Protein AF-0000000084673269 (afdb_homodimer)

Radius of gyration: 19.22 Å; Cα contacts (8 Å, |Δi|>4): 615; chains: 2; bounding box: 49×54×40 Å

Foldseek 3Di:
DPDPWQWLVQFDDKDKDWDDPVLQDPVQFRDPVVVVVVVVCVVVVLCVPQLVDDPPDDFKDWDWPDKDKDFAATHHPGFIKMKGWAWADDDFFKTKIKIFIGTVPDTTGRMIMIIMIGMAGPPPRHGGGDDPSSSVSRVSRHDD/DPPPFDWLVQFDDKDKDWDDPVLQDPVQFRDPVVVVVVVVCVVVVLCVPQLVDDPPDDFKDWDWPDKDKDFAATHHPGFIKMKGWAWADDDFFKTKIKIFIGTVPDTTGRMIMIIMIGMAGPVPRHGGGDDPSSSVSRVSRHDD

Nearest PDB structures (foldseek):
  2o5u-assembly1_B-2  TM=9.921E-01  e=8.549E-23  Pseudomonas aeruginosa
  5v10-assembly1_B-2  TM=9.204E-01  e=6.488E-10  Pseudomonas aeruginosa PAO1
  5v10-assembly1_A-2  TM=9.288E-01  e=9.065E-10  Pseudomonas aeruginosa PAO1
  4k00-assembly1_A  TM=9.025E-01  e=2.092E-09  Synechocystis sp. PCC 6803 substr. Kazusa
  2nuj-assembly1_A  TM=8.944E-01  e=1.245E-08  Jannaschia

pLDDT: mean 95.44, std 9.03, range [29.12, 98.69]

Solvent-accessible surface area (backbone atoms only — not comparable to full-atom values): 15236 Å² total; per-residue (Å²): 129,80,73,78,82,56,42,56,84,78,37,76,43,74,38,80,46,75,52,46,83,83,41,34,42,98,85,62,29,46,35,76,44,51,54,45,48,53,52,52,50,46,53,50,50,46,37,35,75,66,19,60,54,42,90,84,78,47,59,60,41,74,41,71,44,35,40,37,41,38,51,73,48,90,53,36,63,78,47,50,32,29,38,31,32,27,24,68,42,78,58,63,33,36,3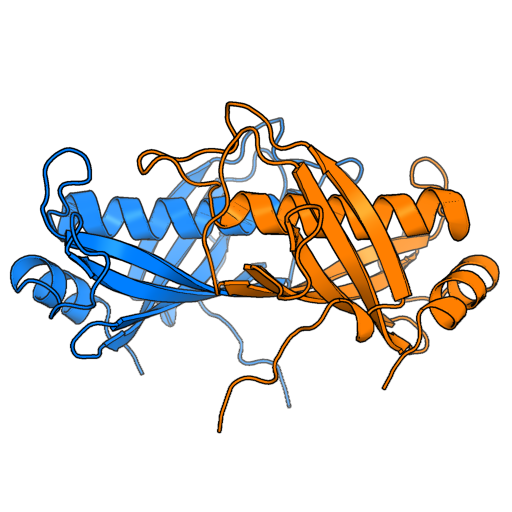7,34,35,39,38,31,35,21,49,69,94,48,52,59,43,27,29,39,33,40,41,28,35,40,26,18,31,59,88,77,66,40,74,34,67,54,52,67,59,39,43,56,46,50,56,74,29,58,48,134,129,78,73,78,82,57,43,56,84,77,36,74,44,74,38,80,46,75,54,46,82,83,42,34,41,97,84,60,29,46,34,77,46,53,54,45,47,52,50,51,50,45,54,51,49,46,36,36,75,68,20,59,53,42,91,85,78,46,58,59,43,74,40,71,43,35,39,37,39,37,51,73,49,89,53,37,62,79,46,48,33,30,37,30,32,27,24,68,43,80,58,63,34,35,39,33,35,39,37,32,36,20,48,68,93,48,53,58,41,27,28,39,34,39,42,27,35,40,28,17,31,59,90,76,65,42,76,34,68,55,53,65,61,40,43,55,46,48,56,74,29,57,46,135

InterPro domains:
  IPR029069 HotDog domain superfamily [SSF54637] (7-142)
  IPR050563 4-hydroxybenzoyl-CoA thioesterase [PTHR31793] (12-141)

Structure (mmCIF, N/CA/C/O backbone):
data_AF-0000000084673269-model_v1
#
loop_
_entity.id
_entity.type
_entity.pdbx_description
1 polymer Thioesterase
#
loop_
_atom_site.group_PDB
_atom_site.id
_atom_site.type_symbol
_atom_site.label_atom_id
_atom_site.label_alt_id
_atom_site.label_comp_id
_atom_site.label_asym_id
_atom_site.label_entity_id
_atom_site.label_seq_id
_atom_site.pdbx_PDB_ins_code
_atom_site.Cartn_x
_atom_site.Cartn_y
_atom_site.Cartn_z
_atom_site.occupancy
_atom_site.B_iso_or_equiv
_atom_site.auth_seq_id
_atom_site.auth_comp_id
_atom_site.auth_asym_id
_atom_site.auth_atom_id
_atom_site.pdbx_PDB_model_num
ATOM 1 N N . MET A 1 1 ? -10.594 -15.445 15.883 1 29.12 1 MET A N 1
ATOM 2 C CA . MET A 1 1 ? -11.039 -14.141 16.359 1 29.12 1 MET A CA 1
ATOM 3 C C . MET A 1 1 ? -11.578 -13.297 15.211 1 29.12 1 MET A C 1
ATOM 5 O O . MET A 1 1 ? -10.922 -13.164 14.172 1 29.12 1 MET A O 1
ATOM 9 N N . SER A 1 2 ? -12.836 -12.914 15.117 1 41 2 SER A N 1
ATOM 10 C CA . SER A 1 2 ? -13.461 -12.32 13.945 1 41 2 SER A CA 1
ATOM 11 C C . SER A 1 2 ? -12.805 -11 13.57 1 41 2 SER A C 1
ATOM 13 O O . SER A 1 2 ? -12.422 -10.219 14.453 1 41 2 SER A O 1
ATOM 15 N N . GLN A 1 3 ? -12.125 -10.898 12.602 1 52.06 3 GLN A N 1
ATOM 16 C CA . GLN A 1 3 ? -11.539 -9.633 12.188 1 52.06 3 GLN A CA 1
ATOM 17 C C . GLN A 1 3 ? -12.477 -8.469 12.5 1 52.06 3 GLN A C 1
ATOM 19 O O . GLN A 1 3 ? -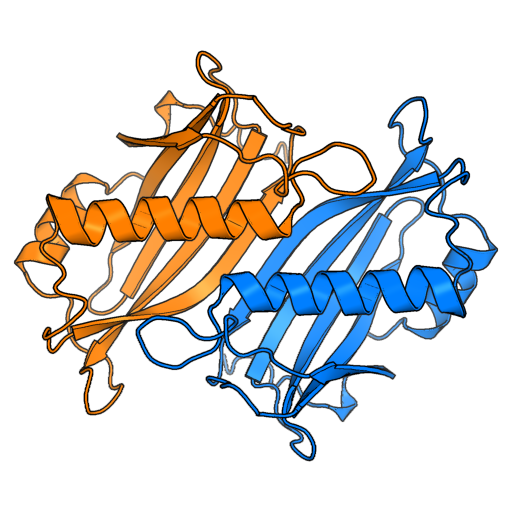13.688 -8.57 12.305 1 52.06 3 GLN A O 1
ATOM 24 N N . PRO A 1 4 ? -12.023 -7.594 13.406 1 58.03 4 PRO A N 1
ATOM 25 C CA . PRO A 1 4 ? -12.922 -6.496 13.766 1 58.03 4 PRO A CA 1
ATOM 26 C C . PRO A 1 4 ? -13.68 -5.938 12.555 1 58.03 4 PRO A C 1
ATOM 28 O O . PRO A 1 4 ? -13.109 -5.801 11.477 1 58.03 4 PRO A O 1
ATOM 31 N N . GLU A 1 5 ? -14.977 -5.988 12.594 1 80.12 5 GLU A N 1
ATOM 32 C CA . GLU A 1 5 ? -15.828 -5.379 11.578 1 80.12 5 GLU A CA 1
ATOM 33 C C . GLU A 1 5 ? -15.57 -3.877 11.469 1 80.12 5 GLU A C 1
ATOM 35 O O . GLU A 1 5 ? -15.453 -3.188 12.484 1 80.12 5 GLU A O 1
ATOM 40 N N . HIS A 1 6 ? -15 -3.389 10.336 1 92.5 6 HIS A N 1
ATOM 41 C CA . HIS A 1 6 ? -14.867 -1.97 10.023 1 92.5 6 HIS A CA 1
ATOM 42 C C . HIS A 1 6 ? -16.172 -1.39 9.5 1 92.5 6 HIS A C 1
ATOM 44 O O . HIS A 1 6 ? -16.516 -1.565 8.328 1 92.5 6 HIS A O 1
ATOM 50 N N . LEU A 1 7 ? -16.875 -0.722 10.469 1 96.56 7 LEU A N 1
ATOM 51 C CA . LEU A 1 7 ? -18.156 -0.13 10.125 1 96.56 7 LEU A CA 1
ATOM 52 C C . LEU A 1 7 ? -18.016 1.369 9.883 1 96.56 7 LEU A C 1
ATOM 54 O O . LEU A 1 7 ? -17.156 2.02 10.477 1 96.56 7 LEU A O 1
ATOM 58 N N . ARG A 1 8 ? -18.859 1.881 9.086 1 96.44 8 ARG A N 1
ATOM 59 C CA . ARG A 1 8 ? -18.875 3.305 8.766 1 96.44 8 ARG A CA 1
ATOM 60 C C . ARG A 1 8 ? -18.922 4.152 10.031 1 96.44 8 ARG A C 1
ATOM 62 O O . ARG A 1 8 ? -18.281 5.203 10.102 1 96.44 8 ARG A O 1
ATOM 69 N N . SER A 1 9 ? -19.641 3.68 11.031 1 95.94 9 SER A N 1
ATOM 70 C CA . SER A 1 9 ? -19.844 4.422 12.273 1 95.94 9 SER A CA 1
ATOM 71 C C . SER A 1 9 ? -18.547 4.516 13.078 1 95.94 9 SER A C 1
ATOM 73 O O . SER A 1 9 ? -18.453 5.301 14.023 1 95.94 9 SER A O 1
ATOM 75 N N . ASP A 1 10 ? -17.562 3.752 12.727 1 96.38 10 ASP A N 1
ATOM 76 C CA . ASP A 1 10 ? -16.281 3.754 13.438 1 96.38 10 ASP A CA 1
ATOM 77 C C . ASP A 1 10 ? -15.43 4.949 13.031 1 96.38 10 ASP A C 1
ATOM 79 O O . ASP A 1 10 ? -14.414 5.238 13.664 1 96.38 10 ASP A O 1
ATOM 83 N N . TYR A 1 11 ? -15.812 5.637 11.984 1 97.5 11 TYR A N 1
ATOM 84 C CA . TYR A 1 11 ? -15 6.703 11.414 1 97.5 11 TYR A CA 1
ATOM 85 C C . TYR A 1 11 ? -15.711 8.047 11.531 1 97.5 11 TYR A C 1
ATOM 87 O O . TYR A 1 11 ? -16.922 8.102 11.766 1 97.5 11 TYR A O 1
ATOM 95 N N . VAL A 1 12 ? -14.961 9.094 11.352 1 97.31 12 VAL A N 1
ATOM 96 C CA . VAL A 1 12 ? -15.516 10.383 11.75 1 97.31 12 VAL A CA 1
ATOM 97 C C . VAL A 1 12 ? -15.508 11.336 10.562 1 97.31 12 VAL A C 1
ATOM 99 O O . VAL A 1 12 ? -16.266 12.305 10.539 1 97.31 12 VAL A O 1
ATOM 102 N N . HIS A 1 13 ? -14.625 11.242 9.617 1 98.25 13 HIS A N 1
ATOM 103 C CA . HIS A 1 13 ? -14.547 12.031 8.391 1 98.25 13 HIS A CA 1
ATOM 104 C C . HIS A 1 13 ? -14.602 11.141 7.156 1 98.25 13 HIS A C 1
ATOM 106 O O . HIS A 1 13 ? -13.992 10.07 7.129 1 98.25 13 HIS A O 1
ATOM 112 N N . PHE A 1 14 ? -15.32 11.609 6.129 1 98.44 14 PHE A N 1
ATOM 113 C CA . PHE A 1 14 ? -15.445 10.82 4.91 1 98.44 14 PHE A CA 1
ATOM 114 C C . PHE A 1 14 ? -15.07 11.648 3.688 1 98.44 14 PHE A C 1
ATOM 116 O O . PHE A 1 14 ? -15.57 12.758 3.502 1 98.44 14 PHE A O 1
ATOM 123 N N . GLN A 1 15 ? -14.18 11.164 2.885 1 98.38 15 GLN A N 1
ATOM 124 C CA . GLN A 1 15 ? -13.75 11.766 1.628 1 98.38 15 GLN A CA 1
ATOM 125 C C . GLN A 1 15 ? -14.328 11.016 0.431 1 98.38 15 GLN A C 1
ATOM 127 O O . GLN A 1 15 ? -13.953 9.867 0.167 1 98.38 15 GLN A O 1
ATOM 132 N N . PRO A 1 16 ? -15.227 11.711 -0.319 1 97.75 16 PRO A N 1
ATOM 133 C CA . PRO A 1 16 ? -15.703 11.047 -1.536 1 97.75 16 PRO A CA 1
ATOM 134 C C . PRO A 1 16 ? -14.617 10.922 -2.602 1 97.75 16 PRO A C 1
ATOM 136 O O . PRO A 1 16 ? -13.82 11.852 -2.791 1 97.75 16 PRO A O 1
ATOM 139 N N . ILE A 1 17 ? -14.578 9.758 -3.26 1 96.56 17 ILE A N 1
ATOM 140 C CA . ILE A 1 17 ? -13.648 9.508 -4.355 1 96.56 17 ILE A CA 1
ATOM 141 C C . ILE A 1 17 ? -14.344 8.711 -5.457 1 96.56 17 ILE A C 1
ATOM 143 O O . ILE A 1 17 ? -15.086 7.77 -5.18 1 96.56 17 ILE A O 1
ATOM 147 N N . THR A 1 18 ? -14.125 9.117 -6.684 1 95.38 18 THR A N 1
ATOM 148 C CA . THR A 1 18 ? -14.602 8.328 -7.816 1 95.38 18 THR A CA 1
ATOM 149 C C . THR A 1 18 ? -13.477 7.457 -8.375 1 95.38 18 THR A C 1
ATOM 151 O O . THR A 1 18 ? -12.328 7.891 -8.461 1 95.38 18 THR A O 1
ATOM 154 N N . THR A 1 19 ? -13.844 6.23 -8.719 1 96.62 19 THR A N 1
ATOM 155 C CA . THR A 1 19 ? -12.875 5.367 -9.383 1 96.62 19 THR A CA 1
ATOM 156 C C . THR A 1 19 ? -12.656 5.812 -10.828 1 96.62 19 THR A C 1
ATOM 158 O O . THR A 1 19 ? -13.477 6.539 -11.391 1 96.62 19 THR A O 1
ATOM 161 N N . ARG A 1 20 ? -11.562 5.465 -11.422 1 96.06 20 ARG A N 1
ATOM 162 C CA . ARG A 1 20 ? -11.211 5.773 -12.805 1 96.06 20 ARG A CA 1
ATOM 163 C C . ARG A 1 20 ? -11.109 4.504 -13.641 1 96.06 20 ARG A C 1
ATOM 165 O O . ARG A 1 20 ? -10.859 3.42 -13.102 1 96.06 20 ARG A O 1
ATOM 172 N N . TRP A 1 21 ? -11.18 4.641 -14.953 1 94.69 21 TRP A N 1
ATOM 173 C CA . TRP A 1 21 ? -11.125 3.518 -15.883 1 94.69 21 TRP A CA 1
ATOM 174 C C . TRP A 1 21 ? -9.867 2.684 -15.664 1 94.69 21 TRP A C 1
ATOM 176 O O . TRP A 1 21 ? -9.938 1.455 -15.594 1 94.69 21 TRP A O 1
ATOM 186 N N . HIS A 1 22 ? -8.727 3.268 -15.438 1 94.69 22 HIS A N 1
ATOM 187 C CA . HIS A 1 22 ? -7.461 2.545 -15.375 1 94.69 22 HIS A CA 1
ATOM 188 C C . HIS A 1 22 ? -7.145 2.109 -13.945 1 94.69 22 HIS A C 1
ATOM 190 O O . HIS A 1 22 ? -6.035 1.649 -13.672 1 94.69 22 HIS A O 1
ATOM 196 N N . ASP A 1 23 ? -8.125 2.305 -13.062 1 96.5 23 ASP A N 1
ATOM 197 C CA . ASP A 1 23 ? -7.961 1.752 -11.719 1 96.5 23 ASP A CA 1
ATOM 198 C C . ASP A 1 23 ? -8.109 0.232 -11.727 1 96.5 23 ASP A C 1
ATOM 200 O O . ASP A 1 23 ? -7.578 -0.456 -10.859 1 96.5 23 ASP A O 1
ATOM 204 N N . ASN A 1 24 ? -8.875 -0.282 -12.672 1 96.62 24 ASN A N 1
ATOM 205 C CA . ASN A 1 24 ? -9.141 -1.716 -12.75 1 96.62 24 ASN A CA 1
ATOM 206 C C . ASN A 1 24 ? -7.945 -2.473 -13.328 1 96.62 24 ASN A C 1
ATOM 208 O O . ASN A 1 24 ? -7.305 -2.004 -14.266 1 96.62 24 ASN A O 1
ATOM 212 N N . ASP A 1 25 ? -7.746 -3.629 -12.703 1 95.44 25 ASP A N 1
ATOM 213 C CA . ASP A 1 25 ? -6.695 -4.48 -13.258 1 95.44 25 ASP A CA 1
ATOM 214 C C . ASP A 1 25 ? -7.277 -5.52 -14.211 1 95.44 25 ASP A C 1
ATOM 216 O O . ASP A 1 25 ? -8.43 -5.398 -14.641 1 95.44 25 ASP A O 1
ATOM 220 N N . LEU A 1 26 ? -6.422 -6.484 -14.57 1 93.06 26 LEU A N 1
ATOM 221 C CA . LEU A 1 26 ? -6.762 -7.469 -15.594 1 93.06 26 LEU A CA 1
ATOM 222 C C . LEU A 1 26 ? -7.977 -8.289 -15.172 1 93.06 26 LEU A C 1
ATOM 224 O O . LEU A 1 26 ? -8.68 -8.852 -16.016 1 93.06 26 LEU A O 1
ATOM 228 N N . TYR A 1 27 ? -8.234 -8.312 -13.883 1 92 27 TYR A N 1
ATOM 229 C CA . TYR A 1 27 ? -9.328 -9.148 -13.398 1 92 27 TYR A CA 1
ATOM 230 C C . TYR A 1 27 ? -10.609 -8.336 -13.227 1 92 27 TYR A C 1
ATOM 232 O O . TYR A 1 27 ? -11.609 -8.844 -12.719 1 92 27 TYR A O 1
ATOM 240 N N . GLY A 1 28 ? -10.547 -7.02 -13.57 1 93.12 28 GLY A N 1
ATOM 241 C CA . GLY A 1 28 ? -11.742 -6.188 -13.609 1 93.12 28 GLY A CA 1
ATOM 242 C C . GLY A 1 28 ? -12.062 -5.539 -12.273 1 93.12 28 GLY A C 1
ATOM 243 O O . GLY A 1 28 ? -13.164 -5.031 -12.078 1 93.12 28 GLY A O 1
ATOM 244 N N . HIS A 1 29 ? -11.102 -5.629 -11.344 1 95.81 29 HIS A N 1
ATOM 245 C CA . HIS A 1 29 ? -11.242 -4.98 -10.047 1 95.81 29 HIS A CA 1
ATOM 246 C C . HIS A 1 29 ? -10.234 -3.85 -9.883 1 95.81 29 HIS A C 1
ATOM 248 O O . HIS A 1 29 ? -9.18 -3.85 -10.523 1 95.81 29 HIS A O 1
ATOM 254 N N . VAL A 1 30 ? -10.617 -2.914 -9.07 1 97.38 30 VAL A N 1
ATOM 255 C CA . VAL A 1 30 ? -9.609 -1.93 -8.688 1 97.38 30 VAL A CA 1
ATOM 256 C C . VAL A 1 30 ? -8.383 -2.637 -8.109 1 97.38 30 VAL A C 1
ATOM 258 O O . VAL A 1 30 ? -8.508 -3.42 -7.164 1 97.38 30 VAL A O 1
ATOM 261 N N . ASN A 1 31 ? -7.234 -2.346 -8.641 1 98.06 31 ASN A N 1
ATOM 262 C CA . ASN A 1 31 ? -5.98 -2.951 -8.195 1 98.06 31 ASN A CA 1
ATOM 263 C C . ASN A 1 31 ? -5.656 -2.578 -6.75 1 98.06 31 ASN A C 1
ATOM 265 O O . ASN A 1 31 ? -5.883 -1.442 -6.332 1 98.06 31 ASN A O 1
ATOM 269 N N . ASN A 1 32 ? -5.094 -3.518 -6.047 1 97.44 32 ASN A N 1
ATOM 270 C CA . ASN A 1 32 ? -4.766 -3.336 -4.637 1 97.44 32 ASN A CA 1
ATOM 271 C C . ASN A 1 32 ? -3.889 -2.109 -4.418 1 97.44 32 ASN A C 1
ATOM 273 O O . ASN A 1 32 ? -3.971 -1.458 -3.375 1 97.44 32 ASN A O 1
ATOM 277 N N . VAL A 1 33 ? -3.025 -1.791 -5.336 1 98.19 33 VAL A N 1
ATOM 278 C CA . VAL A 1 33 ? -2.111 -0.657 -5.234 1 98.19 33 VAL A CA 1
ATOM 279 C C . VAL A 1 33 ? -2.908 0.645 -5.176 1 98.19 33 VAL A C 1
ATOM 281 O O . VAL A 1 33 ? -2.559 1.561 -4.43 1 98.19 33 VAL A O 1
ATOM 284 N N . VAL A 1 34 ? -4.004 0.723 -5.926 1 98.31 34 VAL A N 1
ATOM 285 C CA . VAL A 1 34 ? -4.789 1.941 -6.102 1 98.31 34 VAL A CA 1
ATOM 286 C C . VAL A 1 34 ? -5.418 2.344 -4.77 1 98.31 34 VAL A C 1
ATOM 288 O O . VAL A 1 34 ? -5.562 3.533 -4.477 1 98.31 34 VAL A O 1
ATOM 291 N N . TYR A 1 35 ? -5.691 1.388 -3.893 1 98.5 35 TYR A N 1
ATOM 292 C CA . TYR A 1 35 ? -6.297 1.654 -2.592 1 98.5 35 TYR A CA 1
ATOM 293 C C . TYR A 1 35 ? -5.43 2.6 -1.77 1 98.5 35 TYR A C 1
ATOM 295 O O . TYR A 1 35 ? -5.945 3.469 -1.062 1 98.5 35 TYR A O 1
ATOM 303 N N . TYR A 1 36 ? -4.156 2.436 -1.883 1 98.5 36 TYR A N 1
ATOM 304 C CA . TYR A 1 36 ? -3.246 3.314 -1.154 1 98.5 36 TYR A CA 1
ATOM 305 C C . TYR A 1 36 ? -3.289 4.73 -1.717 1 98.5 36 TYR A C 1
ATOM 307 O O . TYR A 1 36 ? -3.064 5.699 -0.989 1 98.5 36 TYR A O 1
ATOM 315 N N . GLY A 1 37 ? -3.541 4.863 -3.021 1 98.31 37 GLY A N 1
ATOM 316 C CA . GLY A 1 37 ? -3.793 6.18 -3.586 1 98.31 37 GLY A CA 1
ATOM 317 C C . GLY A 1 37 ? -5.012 6.859 -2.99 1 98.31 37 GLY A C 1
ATOM 318 O O . GLY A 1 37 ? -5 8.07 -2.754 1 98.31 37 GLY A O 1
ATOM 319 N N . PHE A 1 38 ? -6.051 6.043 -2.77 1 98.5 38 PHE A N 1
ATOM 320 C CA . PHE A 1 38 ? -7.234 6.578 -2.111 1 98.5 38 PHE A CA 1
ATOM 321 C C . PHE A 1 38 ? -6.898 7.078 -0.711 1 98.5 38 PHE A C 1
ATOM 323 O O . PHE A 1 38 ? -7.297 8.18 -0.327 1 98.5 38 PHE A O 1
ATOM 330 N N . PHE A 1 39 ? -6.121 6.258 0.053 1 98.44 39 PHE A N 1
ATOM 331 C CA . PHE A 1 39 ? -5.707 6.641 1.398 1 98.44 39 PHE A CA 1
ATOM 332 C C . PHE A 1 39 ? -4.934 7.957 1.375 1 98.44 39 PHE A C 1
ATOM 334 O O . PHE A 1 39 ? -5.27 8.891 2.1 1 98.44 39 PHE A O 1
ATOM 341 N N . ASP A 1 40 ? -3.947 7.969 0.517 1 98 40 ASP A N 1
ATOM 342 C CA . ASP A 1 40 ? -3.078 9.133 0.388 1 98 40 ASP A CA 1
ATOM 343 C C . ASP A 1 40 ? -3.887 10.391 0.052 1 98 40 ASP A C 1
ATOM 345 O O . ASP A 1 40 ? -3.717 11.43 0.688 1 98 40 ASP A O 1
ATOM 349 N N . SER A 1 41 ? -4.789 10.297 -0.894 1 97.69 41 SER A N 1
ATOM 350 C CA . SER A 1 41 ? -5.598 11.43 -1.327 1 97.69 41 SER A CA 1
ATOM 351 C C . SER A 1 41 ? -6.516 11.914 -0.21 1 97.69 41 SER A C 1
ATOM 353 O O . SER A 1 41 ? -6.656 13.117 0.008 1 97.69 41 SER A O 1
ATOM 355 N N . ALA A 1 42 ? -7.148 10.977 0.521 1 98.31 42 ALA A N 1
ATOM 356 C CA . ALA A 1 42 ? -8.062 11.344 1.599 1 98.31 42 ALA A CA 1
ATOM 357 C C . ALA A 1 42 ? -7.336 12.086 2.711 1 98.31 42 ALA A C 1
ATOM 359 O O . ALA A 1 42 ? -7.777 13.148 3.148 1 98.31 42 ALA A O 1
ATOM 360 N N . VAL A 1 43 ? -6.211 11.539 3.129 1 98.44 43 VAL A N 1
ATOM 361 C CA . VAL A 1 43 ? -5.445 12.117 4.23 1 98.44 43 VAL A CA 1
ATOM 362 C C . VAL A 1 43 ? -4.941 13.5 3.838 1 98.44 43 VAL A C 1
ATOM 364 O O . VAL A 1 43 ? -5.145 14.477 4.57 1 98.44 43 VAL A O 1
ATOM 367 N N . ASN A 1 44 ? -4.352 13.602 2.641 1 97.94 44 ASN A N 1
ATOM 368 C CA . ASN A 1 44 ? -3.723 14.859 2.258 1 97.94 44 ASN A CA 1
ATOM 369 C C . ASN A 1 44 ? -4.762 15.93 1.934 1 97.94 44 ASN A C 1
ATOM 371 O O . ASN A 1 44 ? -4.539 17.109 2.184 1 97.94 44 ASN A O 1
ATOM 375 N N . THR A 1 45 ? -5.934 15.531 1.385 1 98.38 45 THR A N 1
ATOM 376 C CA . THR A 1 45 ? -7.016 16.484 1.198 1 98.38 45 THR A CA 1
ATOM 377 C C . THR A 1 45 ? -7.426 17.109 2.531 1 98.38 45 THR A C 1
ATOM 379 O O . THR A 1 45 ? -7.543 18.328 2.643 1 98.38 45 THR A O 1
ATOM 382 N N . TYR A 1 46 ? -7.59 16.281 3.578 1 98.62 46 TYR A N 1
ATOM 383 C CA . TYR A 1 46 ? -7.973 16.766 4.898 1 98.62 46 TYR A CA 1
ATOM 384 C C . TYR A 1 46 ? -6.906 17.703 5.469 1 98.62 46 TYR A C 1
ATOM 386 O O . TYR A 1 46 ? -7.219 18.781 5.977 1 98.62 46 TYR A O 1
ATOM 394 N N . LEU A 1 47 ? -5.645 17.281 5.387 1 98.25 47 LEU A N 1
ATOM 395 C CA . LEU A 1 47 ? -4.547 18.062 5.945 1 98.25 47 LEU A CA 1
ATOM 396 C C . LEU A 1 47 ? -4.453 19.438 5.273 1 98.25 47 LEU A C 1
ATOM 398 O O . LEU A 1 47 ? -4.145 20.422 5.926 1 98.25 47 LEU A O 1
ATOM 402 N N . ILE A 1 48 ? -4.719 19.453 3.982 1 97.56 48 ILE A N 1
ATOM 403 C CA . ILE A 1 48 ? -4.625 20.703 3.236 1 97.56 48 ILE A CA 1
ATOM 404 C C . ILE A 1 48 ? -5.84 21.578 3.537 1 97.56 48 ILE A C 1
ATOM 406 O O . ILE A 1 48 ? -5.699 22.703 3.996 1 97.56 48 ILE A O 1
ATOM 410 N N . GLU A 1 49 ? -7.035 21.047 3.418 1 97.62 49 GLU A N 1
ATOM 411 C CA . GLU A 1 49 ? -8.258 21.844 3.445 1 97.62 49 GLU A CA 1
ATOM 412 C C . GLU A 1 49 ? -8.656 22.188 4.875 1 97.62 49 GLU A C 1
ATOM 414 O O . GLU A 1 49 ? -9.164 23.281 5.133 1 97.62 49 GLU A O 1
ATOM 419 N N . VAL A 1 50 ? -8.445 21.297 5.77 1 97.38 50 VAL A N 1
ATOM 420 C CA . VAL A 1 50 ? -8.875 21.516 7.145 1 97.38 50 VAL A CA 1
ATOM 421 C C . VAL A 1 50 ? -7.672 21.891 8.008 1 97.38 50 VAL A C 1
ATOM 423 O O . VAL A 1 50 ? -7.754 22.812 8.82 1 97.38 50 VAL A O 1
ATOM 426 N N . GLY A 1 51 ? -6.547 21.266 7.801 1 97.19 51 GLY A N 1
ATOM 427 C CA . GLY A 1 51 ? -5.379 21.469 8.641 1 97.19 51 GLY A CA 1
ATOM 428 C C . GLY A 1 51 ? -4.523 22.641 8.203 1 97.19 51 GLY A C 1
ATOM 429 O O . GLY A 1 51 ? -3.654 23.094 8.945 1 97.19 51 GLY A O 1
ATOM 430 N N . GLY A 1 52 ? -4.656 23.016 6.98 1 95.94 52 GLY A N 1
ATOM 431 C CA . GLY A 1 52 ? -3.896 24.156 6.492 1 95.94 52 GLY A CA 1
ATOM 432 C C . GLY A 1 52 ? -2.48 23.797 6.082 1 95.94 52 GLY A C 1
ATOM 433 O O . GLY A 1 52 ? -1.592 24.656 6.086 1 95.94 52 GLY A O 1
ATOM 434 N N . LEU A 1 53 ? -2.303 22.578 5.84 1 95.25 53 LEU A N 1
ATOM 435 C CA . LEU A 1 53 ? -0.981 22.156 5.387 1 95.25 53 LEU A CA 1
ATOM 436 C C . LEU A 1 53 ? -0.626 22.828 4.059 1 95.25 53 LEU A C 1
ATOM 438 O O . LEU A 1 53 ? -1.384 22.734 3.09 1 95.25 53 LEU A O 1
ATOM 442 N N . ASP A 1 54 ? 0.52 23.516 3.992 1 95.75 54 ASP A N 1
ATOM 443 C CA . ASP A 1 54 ? 1.043 24.109 2.766 1 95.75 54 ASP A CA 1
ATOM 444 C C . ASP A 1 54 ? 2.094 23.203 2.123 1 95.75 54 ASP A C 1
ATOM 446 O O . ASP A 1 54 ? 3.262 23.219 2.52 1 95.75 54 ASP A O 1
ATOM 450 N N . ILE A 1 55 ? 1.72 22.531 1.075 1 93 55 ILE A N 1
ATOM 451 C CA . ILE A 1 55 ? 2.582 21.531 0.469 1 93 55 ILE A CA 1
ATOM 452 C C . ILE A 1 55 ? 3.533 22.188 -0.523 1 93 55 ILE A C 1
ATOM 454 O O . ILE A 1 55 ? 4.406 21.531 -1.093 1 93 55 ILE A O 1
ATOM 458 N N . HIS A 1 56 ? 3.412 23.406 -0.79 1 93.12 56 HIS A N 1
ATOM 459 C CA . HIS A 1 56 ? 4.254 24.094 -1.765 1 93.12 56 HIS A CA 1
ATOM 460 C C . HIS A 1 56 ? 5.348 24.906 -1.076 1 93.12 56 HIS A C 1
ATOM 462 O O . HIS A 1 56 ? 6.527 24.781 -1.421 1 93.12 56 HIS A O 1
ATOM 468 N N . GLU A 1 57 ? 5.027 25.609 0.027 1 92.31 57 GLU A N 1
ATOM 469 C CA . GLU A 1 57 ? 5.973 26.531 0.633 1 92.31 57 GLU A CA 1
ATOM 470 C C . GLU A 1 57 ? 6.133 26.266 2.127 1 92.31 57 GLU A C 1
ATOM 472 O O . GLU A 1 57 ? 6.945 26.906 2.795 1 92.31 57 GLU A O 1
ATOM 477 N N . GLY A 1 58 ? 5.375 25.391 2.621 1 93.38 58 GLY A N 1
ATOM 478 C CA . GLY A 1 58 ? 5.434 25.141 4.051 1 93.38 58 GLY A CA 1
ATOM 479 C C . GLY A 1 58 ? 6.773 24.578 4.496 1 93.38 58 GLY A C 1
ATOM 480 O O . GLY A 1 58 ? 7.461 23.906 3.725 1 93.38 58 GLY A O 1
ATOM 481 N N . GLU A 1 59 ? 7.062 24.766 5.781 1 94.81 59 GLU A N 1
ATOM 482 C CA . GLU A 1 59 ? 8.336 24.312 6.344 1 94.81 59 GLU A CA 1
ATOM 483 C C . GLU A 1 59 ? 8.234 22.891 6.867 1 94.81 59 GLU A C 1
ATOM 485 O O . GLU A 1 59 ? 9.258 22.234 7.125 1 94.81 59 GLU A O 1
ATOM 490 N N . VAL A 1 60 ? 6.984 22.484 7.043 1 95.62 60 VAL A N 1
ATOM 491 C CA . VAL A 1 60 ? 6.758 21.172 7.621 1 95.62 60 VAL A CA 1
ATOM 492 C C . VAL A 1 60 ? 6.102 20.266 6.586 1 95.62 60 VAL A C 1
ATOM 494 O O . VAL A 1 60 ? 5.18 20.672 5.879 1 95.62 60 VAL A O 1
ATOM 497 N N . ILE A 1 61 ? 6.66 19.062 6.449 1 94.75 61 ILE A N 1
ATOM 498 C CA . ILE A 1 61 ? 6.074 18.078 5.539 1 94.75 61 ILE A CA 1
ATOM 499 C C . ILE A 1 61 ? 5.816 16.766 6.281 1 94.75 61 ILE A C 1
ATOM 501 O O . ILE A 1 61 ? 6.445 16.5 7.309 1 94.75 61 ILE A O 1
ATOM 505 N N . GLY A 1 62 ? 4.832 16.047 5.859 1 95 62 GLY A N 1
ATOM 506 C CA . GLY A 1 62 ? 4.52 14.734 6.406 1 95 62 GLY A CA 1
ATOM 507 C C . GLY A 1 62 ? 5.137 13.594 5.617 1 95 62 GLY A C 1
ATOM 508 O O . GLY A 1 62 ? 4.836 13.414 4.434 1 95 62 GLY A O 1
ATOM 509 N N . PHE A 1 63 ? 5.969 12.75 6.258 1 95.62 63 PHE A N 1
ATOM 510 C CA . PHE A 1 63 ? 6.535 11.555 5.641 1 95.62 63 PHE A CA 1
ATOM 511 C C . PHE A 1 63 ? 5.75 10.32 6.043 1 95.62 63 PHE A C 1
ATOM 513 O O . PHE A 1 63 ? 5.461 10.109 7.227 1 95.62 63 PHE A O 1
ATOM 520 N N . VAL A 1 64 ? 5.406 9.602 5.059 1 97.69 64 VAL A N 1
ATOM 521 C CA . VAL A 1 64 ? 4.832 8.289 5.359 1 97.69 64 VAL A CA 1
ATOM 522 C C . VAL A 1 64 ? 5.938 7.332 5.809 1 97.69 64 VAL A C 1
ATOM 524 O O . VAL A 1 64 ? 6.895 7.09 5.066 1 97.69 64 VAL A O 1
ATOM 527 N N . VAL A 1 65 ? 5.766 6.684 6.988 1 97.69 65 VAL A N 1
ATOM 528 C CA . VAL A 1 65 ? 6.809 5.793 7.484 1 97.69 65 VAL A CA 1
ATOM 529 C C . VAL A 1 65 ? 6.305 4.352 7.477 1 97.69 65 VAL A C 1
ATOM 531 O O . VAL A 1 65 ? 7.09 3.408 7.586 1 97.69 65 VAL A O 1
ATOM 534 N N . SER A 1 66 ? 5.012 4.242 7.398 1 98.12 66 SER A N 1
ATOM 535 C CA . SER A 1 66 ? 4.414 2.914 7.332 1 98.12 66 SER A CA 1
ATOM 536 C C . SER A 1 66 ? 2.975 2.98 6.836 1 98.12 66 SER A C 1
ATOM 538 O O . SER A 1 66 ? 2.248 3.926 7.148 1 98.12 66 SER A O 1
ATOM 540 N N . SER A 1 67 ? 2.572 1.961 6.102 1 98.38 67 SER A N 1
ATOM 541 C CA . SER A 1 67 ? 1.18 1.815 5.695 1 98.38 67 SER A CA 1
ATOM 542 C C . SER A 1 67 ? 0.804 0.347 5.523 1 98.38 67 SER A C 1
ATOM 544 O O . SER A 1 67 ? 1.678 -0.509 5.371 1 98.38 67 SER A O 1
ATOM 546 N N . SER A 1 68 ? -0.468 0.074 5.594 1 98.62 68 SER A N 1
ATOM 547 C CA . SER A 1 68 ? -0.994 -1.274 5.41 1 98.62 68 SER A CA 1
ATOM 548 C C . SER A 1 68 ? -2.459 -1.244 4.992 1 98.62 68 SER A C 1
ATOM 550 O O . SER A 1 68 ? -3.146 -0.239 5.188 1 98.62 68 SER A O 1
ATOM 552 N N . CYS A 1 69 ? -2.834 -2.344 4.449 1 98.5 69 CYS A N 1
ATOM 553 C CA . CYS A 1 69 ? -4.227 -2.473 4.035 1 98.5 69 CYS A CA 1
ATOM 554 C C . CYS A 1 69 ? -4.664 -3.934 4.035 1 98.5 69 CYS A C 1
ATOM 556 O O . CYS A 1 69 ? -3.93 -4.805 3.562 1 98.5 69 CYS A O 1
ATOM 558 N N . ASP A 1 70 ? -5.777 -4.207 4.594 1 98.38 70 ASP A N 1
ATOM 559 C CA . ASP A 1 70 ? -6.5 -5.469 4.473 1 98.38 70 ASP A CA 1
ATOM 560 C C . ASP A 1 70 ? -7.695 -5.332 3.529 1 98.38 70 ASP A C 1
ATOM 562 O O . ASP A 1 70 ? -8.414 -4.332 3.572 1 98.38 70 ASP A O 1
ATOM 566 N N . TYR A 1 71 ? -7.887 -6.34 2.764 1 97.94 71 TYR A N 1
ATOM 567 C CA . TYR A 1 71 ? -8.93 -6.301 1.743 1 97.94 71 TYR A CA 1
ATOM 568 C C . TYR A 1 71 ? -10.023 -7.32 2.039 1 97.94 71 TYR A C 1
ATOM 570 O O . TYR A 1 71 ? -9.742 -8.5 2.238 1 97.94 71 TYR A O 1
ATOM 578 N N . PHE A 1 72 ? -11.289 -6.848 2.02 1 96.69 72 PHE A N 1
ATOM 579 C CA . PHE A 1 72 ? -12.398 -7.695 2.438 1 96.69 72 PHE A CA 1
ATOM 580 C C . PHE A 1 72 ? -13.328 -7.984 1.267 1 96.69 72 PHE A C 1
ATOM 582 O O . PHE A 1 72 ? -13.938 -9.055 1.199 1 96.69 72 PHE A O 1
ATOM 589 N N . ALA A 1 73 ? -13.539 -6.992 0.435 1 95.69 73 ALA A N 1
ATOM 590 C CA . ALA A 1 73 ? -14.406 -7.102 -0.74 1 95.69 73 ALA A CA 1
ATOM 591 C C . ALA A 1 73 ? -13.867 -6.266 -1.896 1 95.69 73 ALA A C 1
ATOM 593 O O . ALA A 1 73 ? -13.297 -5.188 -1.683 1 95.69 73 ALA A O 1
ATOM 594 N N . SER A 1 74 ? -14.117 -6.727 -3.121 1 95.81 74 SER A N 1
ATOM 595 C CA . SER A 1 74 ? -13.609 -6.027 -4.297 1 95.81 74 SER A CA 1
ATOM 596 C C . SER A 1 74 ? -14.484 -4.828 -4.648 1 95.81 74 SER A C 1
ATOM 598 O O . SER A 1 74 ? -15.68 -4.809 -4.332 1 95.81 74 SER A O 1
ATOM 600 N N . ILE A 1 75 ? -13.852 -3.779 -5.195 1 96.94 75 ILE A N 1
ATOM 601 C CA . ILE A 1 75 ? -14.547 -2.672 -5.844 1 96.94 75 ILE A CA 1
ATOM 602 C C . ILE A 1 75 ? -14.117 -2.576 -7.305 1 96.94 75 ILE A C 1
ATOM 604 O O . ILE A 1 75 ? -13.078 -3.119 -7.691 1 96.94 75 ILE A O 1
ATOM 608 N N . ALA A 1 76 ? -14.977 -1.882 -8.141 1 97.19 76 ALA A N 1
ATOM 609 C CA . ALA A 1 76 ? -14.672 -1.749 -9.562 1 97.19 76 ALA A CA 1
ATOM 610 C C . ALA A 1 76 ? -15.211 -0.431 -10.117 1 97.19 76 ALA A C 1
ATOM 612 O O . ALA A 1 76 ? -16.234 0.081 -9.641 1 97.19 76 ALA A O 1
ATOM 613 N N . PHE A 1 77 ? -14.414 0.04 -11.117 1 96.75 77 PHE A N 1
ATOM 614 C CA . PHE A 1 77 ? -14.977 1.135 -11.898 1 96.75 77 PHE A CA 1
ATOM 615 C C . PHE A 1 77 ? -16.312 0.733 -12.508 1 96.75 77 PHE A C 1
ATOM 617 O O . PHE A 1 77 ? -16.469 -0.377 -13.023 1 96.75 77 PHE A O 1
ATOM 624 N N . PRO A 1 78 ? -17.281 1.594 -12.391 1 96.94 78 PRO A N 1
ATOM 625 C CA . PRO A 1 78 ? -17.25 3.004 -12 1 96.94 78 PRO A CA 1
ATOM 626 C C . PRO A 1 78 ? -17.891 3.254 -10.641 1 96.94 78 PRO A C 1
ATOM 628 O O . PRO A 1 78 ? -18.562 4.27 -10.445 1 96.94 78 PRO A O 1
ATOM 631 N N . GLU A 1 79 ? -17.688 2.34 -9.711 1 95.88 79 GLU A N 1
ATOM 632 C CA . GLU A 1 79 ? -18.312 2.49 -8.398 1 95.88 79 GLU A CA 1
ATOM 633 C C . GLU A 1 79 ? -17.812 3.75 -7.691 1 95.88 79 GLU A C 1
ATOM 635 O O . GLU A 1 79 ? -16.641 4.125 -7.824 1 95.88 79 GLU A O 1
ATOM 640 N N . ARG A 1 80 ? -18.75 4.363 -6.945 1 97.31 80 ARG A N 1
ATOM 641 C CA . ARG A 1 80 ? -18.422 5.492 -6.078 1 97.31 80 ARG A CA 1
ATOM 642 C C . ARG A 1 80 ? -18.094 5.02 -4.668 1 97.31 80 ARG A C 1
ATOM 644 O O . ARG A 1 80 ? -18.781 4.164 -4.113 1 97.31 80 ARG A O 1
ATOM 651 N N . ILE A 1 81 ? -16.969 5.578 -4.16 1 98.38 81 ILE A N 1
ATOM 652 C CA . ILE A 1 81 ? -16.547 5.133 -2.836 1 98.38 81 ILE A CA 1
ATOM 653 C C . ILE A 1 81 ? -16.312 6.344 -1.933 1 98.38 81 ILE A C 1
ATOM 655 O O . ILE A 1 81 ? -16.297 7.48 -2.406 1 98.38 81 ILE A O 1
ATOM 659 N N . GLU A 1 82 ? -16.281 6.051 -0.634 1 98.5 82 GLU A N 1
ATOM 660 C CA . GLU A 1 82 ? -15.875 7.012 0.386 1 98.5 82 GLU A CA 1
ATOM 661 C C . GLU A 1 82 ? -14.789 6.438 1.293 1 98.5 82 GLU A C 1
ATOM 663 O O . GLU A 1 82 ? -14.867 5.273 1.699 1 98.5 82 GLU A O 1
ATOM 668 N N . VAL A 1 83 ? -13.836 7.246 1.542 1 98.69 83 VAL A N 1
ATOM 669 C CA . VAL A 1 83 ? -12.805 6.848 2.49 1 98.69 83 VAL A CA 1
ATOM 670 C C . VAL A 1 83 ? -13.109 7.43 3.867 1 98.69 83 VAL A C 1
ATOM 672 O O . VAL A 1 83 ? -13.148 8.648 4.039 1 98.69 83 VAL A O 1
ATOM 675 N N . GLY A 1 84 ? -13.359 6.504 4.812 1 98.56 84 GLY A N 1
ATOM 676 C CA . GLY A 1 84 ? -13.469 6.922 6.199 1 98.56 84 GLY A CA 1
ATOM 677 C C . GLY A 1 84 ? -12.117 7.148 6.859 1 98.56 84 GLY A C 1
ATOM 678 O O . GLY A 1 84 ? -11.188 6.375 6.648 1 98.56 84 GLY A O 1
ATOM 679 N N . LEU A 1 85 ? -12.078 8.172 7.633 1 98.44 85 LEU A N 1
ATOM 680 C CA . LEU A 1 85 ? -10.828 8.602 8.242 1 98.44 85 LEU A CA 1
ATOM 681 C C . LEU A 1 85 ? -11.008 8.867 9.734 1 98.44 85 LEU A C 1
ATOM 683 O O . LEU A 1 85 ? -11.992 9.484 10.148 1 98.44 85 LEU A O 1
ATOM 687 N N . ARG A 1 86 ? -10.102 8.289 10.5 1 98.56 86 ARG A N 1
ATOM 688 C CA . ARG A 1 86 ? -9.961 8.641 11.906 1 98.56 86 ARG A CA 1
ATOM 689 C C . ARG A 1 86 ? -8.5 8.578 12.344 1 98.56 86 ARG A C 1
ATOM 691 O O . ARG A 1 86 ? -7.637 8.125 11.586 1 98.56 86 ARG A O 1
ATOM 698 N N . VAL A 1 87 ? -8.18 9.133 13.523 1 98.69 87 VAL A N 1
ATOM 699 C CA . VAL A 1 87 ? -6.844 9.086 14.102 1 98.69 87 VAL A CA 1
ATOM 700 C C . VAL A 1 87 ? -6.855 8.219 15.367 1 98.69 87 VAL A C 1
ATOM 702 O O . VAL A 1 87 ? -7.684 8.422 16.25 1 98.69 87 VAL A O 1
ATOM 705 N N . SER A 1 88 ? -5.949 7.238 15.367 1 98.19 88 SER A N 1
ATOM 706 C CA . SER A 1 88 ? -5.898 6.352 16.531 1 98.19 88 SER A CA 1
ATOM 707 C C . SER A 1 88 ? -4.801 6.777 17.5 1 98.19 88 SER A C 1
ATOM 709 O O . SER A 1 88 ? -4.867 6.465 18.688 1 98.19 88 SER A O 1
ATOM 711 N N . LYS A 1 89 ? -3.738 7.391 17.016 1 98.31 89 LYS A N 1
ATOM 712 C CA . LYS A 1 89 ? -2.623 7.879 17.812 1 98.31 89 LYS A CA 1
ATOM 713 C C . LYS A 1 89 ? -2.141 9.242 17.312 1 98.31 89 LYS A C 1
ATOM 715 O O . LYS A 1 89 ? -1.843 9.398 16.141 1 98.31 89 LYS A O 1
ATOM 720 N N . LEU A 1 90 ? -2.125 10.148 18.203 1 98.5 90 LEU A N 1
ATOM 721 C CA . LEU A 1 90 ? -1.601 11.484 17.922 1 98.5 90 LEU A CA 1
ATOM 722 C C . LEU A 1 90 ? -0.432 11.812 18.844 1 98.5 90 LEU A C 1
ATOM 724 O O . LEU A 1 90 ? -0.635 12.203 19.984 1 98.5 90 LEU A O 1
ATOM 728 N N . GLY A 1 91 ? 0.76 11.648 18.312 1 98.06 91 GLY A N 1
ATOM 729 C CA . GLY A 1 91 ? 1.969 11.914 19.078 1 98.06 91 GLY A CA 1
ATOM 730 C C . GLY A 1 91 ? 2.457 13.344 18.922 1 98.06 91 GLY A C 1
ATOM 731 O O . GLY A 1 91 ? 1.715 14.219 18.469 1 98.06 91 GLY A O 1
ATOM 732 N N . ASN A 1 92 ? 3.707 13.547 19.359 1 98.44 92 ASN A N 1
ATOM 733 C CA . ASN A 1 92 ? 4.293 14.883 19.25 1 98.44 92 ASN A CA 1
ATOM 734 C C . ASN A 1 92 ? 4.633 15.219 17.797 1 98.44 92 ASN A C 1
ATOM 736 O O . ASN A 1 92 ? 4.293 16.297 17.312 1 98.44 92 ASN A O 1
ATOM 740 N N . SER A 1 93 ? 5.316 14.242 17.109 1 98.56 93 SER A N 1
ATOM 741 C CA . SER A 1 93 ? 5.734 14.492 15.734 1 98.56 93 SER A CA 1
ATOM 742 C C . SER A 1 93 ? 5.086 13.508 14.766 1 98.56 93 SER A C 1
ATOM 744 O O . SER A 1 93 ? 5.289 13.594 13.555 1 98.56 93 SER A O 1
ATOM 746 N N . SER A 1 94 ? 4.285 12.57 15.328 1 98.62 94 SER A N 1
ATOM 747 C CA . SER A 1 94 ? 3.752 11.516 14.477 1 98.62 94 SER A CA 1
ATOM 748 C C . SER A 1 94 ? 2.252 11.336 14.688 1 98.62 94 SER A C 1
ATOM 750 O O . SER A 1 94 ? 1.72 11.727 15.734 1 98.62 94 SER A O 1
ATOM 752 N N . VAL A 1 95 ? 1.629 10.797 13.695 1 98.69 95 VAL A N 1
ATOM 753 C CA . VAL A 1 95 ? 0.202 10.492 13.75 1 98.69 95 VAL A CA 1
ATOM 754 C C . VAL A 1 95 ? -0.079 9.18 13.031 1 98.69 95 VAL A C 1
ATOM 756 O O . VAL A 1 95 ? 0.485 8.914 11.969 1 98.69 95 VAL A O 1
ATOM 759 N N . GLN A 1 96 ? -0.898 8.352 13.609 1 98.69 96 GLN A N 1
ATOM 760 C CA . GLN A 1 96 ? -1.408 7.141 12.977 1 98.69 96 GLN A CA 1
ATOM 761 C C . GLN A 1 96 ? -2.873 7.305 12.578 1 98.69 96 GLN A C 1
ATOM 763 O O . GLN A 1 96 ? -3.74 7.473 13.438 1 98.69 96 GLN A O 1
ATOM 768 N N . TYR A 1 97 ? -3.086 7.219 11.297 1 98.56 97 TYR A N 1
ATOM 769 C CA . TYR A 1 97 ? -4.438 7.215 10.742 1 98.56 97 TYR A CA 1
ATOM 770 C C . TYR A 1 97 ? -4.969 5.793 10.609 1 98.56 97 TYR A C 1
ATOM 772 O O . TYR A 1 97 ? -4.227 4.875 10.25 1 98.56 97 TYR A O 1
ATOM 780 N N . GLU A 1 98 ? -6.242 5.625 10.875 1 98.38 98 GLU A N 1
ATOM 781 C CA . GLU A 1 98 ? -7.023 4.473 10.445 1 98.38 98 GLU A CA 1
ATOM 782 C C . GLU A 1 98 ? -8.008 4.852 9.344 1 98.38 98 GLU A C 1
ATOM 784 O O . GLU A 1 98 ? -8.711 5.855 9.445 1 98.38 98 GLU A O 1
ATOM 789 N N . LEU A 1 99 ? -7.98 4.082 8.297 1 98.44 99 LEU A N 1
ATOM 790 C CA . LEU A 1 99 ? -8.805 4.387 7.129 1 98.44 99 LEU A CA 1
ATOM 791 C C . LEU A 1 99 ? -9.594 3.162 6.691 1 98.44 99 LEU A C 1
ATOM 793 O O . LEU A 1 99 ? -9.172 2.025 6.918 1 98.44 99 LEU A O 1
ATOM 797 N N . ALA A 1 100 ? -10.703 3.426 6.109 1 98.69 100 ALA A N 1
ATOM 798 C CA . ALA A 1 100 ? -11.523 2.369 5.527 1 98.69 100 ALA A CA 1
ATOM 799 C C . ALA A 1 100 ? -12.227 2.854 4.262 1 98.69 100 ALA A C 1
ATOM 801 O O . ALA A 1 100 ? -12.562 4.035 4.145 1 98.69 100 ALA A O 1
ATOM 802 N N . ILE A 1 101 ? -12.391 1.982 3.334 1 98.69 101 ILE A N 1
ATOM 803 C CA . ILE A 1 101 ? -13.055 2.299 2.074 1 98.69 101 ILE A CA 1
ATOM 804 C C . ILE A 1 101 ? -14.453 1.682 2.057 1 98.69 101 ILE A C 1
ATOM 806 O O . ILE A 1 101 ? -14.602 0.476 2.264 1 98.69 101 ILE A O 1
ATOM 810 N N . PHE A 1 102 ? -15.422 2.492 1.771 1 98.5 102 PHE A N 1
ATOM 811 C CA . PHE A 1 102 ? -16.812 2.086 1.68 1 98.5 102 PHE A CA 1
ATOM 812 C C . PHE A 1 102 ? -17.375 2.357 0.286 1 98.5 102 PHE A C 1
ATOM 814 O O . PHE A 1 102 ? -17.094 3.404 -0.304 1 98.5 102 PHE A O 1
ATOM 821 N N . LYS A 1 103 ? -18.109 1.403 -0.194 1 97.31 103 LYS A N 1
ATOM 822 C CA . LYS A 1 103 ? -18.969 1.764 -1.316 1 97.31 103 LYS A CA 1
ATOM 823 C C . LYS A 1 103 ? -20.062 2.742 -0.882 1 97.31 103 LYS A C 1
ATOM 825 O O . LYS A 1 103 ? -20.547 2.68 0.25 1 97.31 103 LYS A O 1
ATOM 830 N N . GLN A 1 104 ? -20.344 3.617 -1.783 1 95.5 104 GLN A N 1
ATOM 831 C CA . GLN A 1 104 ? -21.375 4.59 -1.449 1 95.5 104 GLN A CA 1
ATOM 832 C C . GLN A 1 104 ? -22.656 3.895 -0.979 1 95.5 104 GLN A C 1
ATOM 834 O O . GLN A 1 104 ? -23.156 2.998 -1.653 1 95.5 104 GLN A O 1
ATOM 839 N N . GLY A 1 105 ? -23.109 4.234 0.193 1 93.75 105 GLY A N 1
ATOM 840 C CA . GLY A 1 105 ? -24.359 3.723 0.734 1 93.75 105 GLY A CA 1
ATOM 841 C C . GLY A 1 105 ? -24.188 2.457 1.551 1 93.75 105 GLY A C 1
ATOM 842 O O . GLY A 1 105 ? -25.141 1.958 2.146 1 93.75 105 GLY A O 1
ATOM 843 N N . GLU A 1 106 ? -22.984 1.902 1.585 1 95.81 106 GLU A N 1
ATOM 844 C CA . GLU A 1 106 ? -22.734 0.676 2.336 1 95.81 106 GLU A CA 1
ATOM 845 C C . GLU A 1 106 ? -22.125 0.979 3.701 1 95.81 106 GLU A C 1
ATOM 847 O O . GLU A 1 106 ? -21.328 1.906 3.84 1 95.81 106 GLU A O 1
ATOM 852 N N . ASP A 1 107 ? -22.422 0.107 4.648 1 96.56 107 ASP A N 1
ATOM 853 C CA . ASP A 1 107 ? -21.969 0.337 6.016 1 96.56 107 ASP A CA 1
ATOM 854 C C . ASP A 1 107 ? -20.688 -0.446 6.309 1 96.56 107 ASP A C 1
ATOM 856 O O . ASP A 1 107 ? -19.906 -0.054 7.168 1 96.56 107 ASP A O 1
ATOM 860 N N . GLU A 1 108 ? -20.531 -1.563 5.609 1 97 108 GLU A N 1
ATOM 861 C CA . GLU A 1 108 ? -19.344 -2.391 5.836 1 97 108 GLU A CA 1
ATOM 862 C C . GLU A 1 108 ? -18.219 -2.008 4.887 1 97 108 GLU A C 1
ATOM 864 O O . GLU A 1 108 ? -18.453 -1.771 3.701 1 97 108 GLU A O 1
ATOM 869 N N . ALA A 1 109 ? -17.062 -1.927 5.402 1 98.31 109 ALA A N 1
ATOM 870 C CA . ALA A 1 109 ? -15.898 -1.537 4.609 1 98.31 109 ALA A CA 1
ATOM 871 C C . ALA A 1 109 ? -15.492 -2.646 3.641 1 98.31 109 ALA A C 1
ATOM 873 O O . ALA A 1 109 ? -15.586 -3.832 3.971 1 98.31 109 ALA A O 1
ATOM 874 N N . CYS A 1 110 ? -14.992 -2.236 2.51 1 97.81 110 CYS A N 1
ATOM 875 C CA . CYS A 1 110 ? -14.406 -3.162 1.547 1 97.81 110 CYS A CA 1
ATOM 876 C C . CYS A 1 110 ? -12.93 -3.393 1.841 1 97.81 110 CYS A C 1
ATOM 878 O O . CYS A 1 110 ? -12.352 -4.379 1.386 1 97.81 110 CYS A O 1
ATOM 880 N N . ALA A 1 111 ? -12.328 -2.494 2.465 1 98.5 111 ALA A N 1
ATOM 881 C CA . ALA A 1 111 ? -10.93 -2.533 2.869 1 98.5 111 ALA A CA 1
ATOM 882 C C . ALA A 1 111 ? -10.664 -1.585 4.035 1 98.5 111 ALA A C 1
ATOM 884 O O . ALA A 1 111 ? -11.406 -0.622 4.238 1 98.5 111 ALA A O 1
ATOM 885 N N . ALA A 1 112 ? -9.633 -1.869 4.77 1 98.62 112 ALA A N 1
ATOM 886 C CA . ALA A 1 112 ? -9.227 -1.012 5.879 1 98.62 112 ALA A CA 1
ATOM 887 C C . ALA A 1 112 ? -7.719 -1.081 6.102 1 98.62 112 ALA A C 1
ATOM 889 O O . ALA A 1 112 ? -7.094 -2.111 5.844 1 98.62 112 ALA A O 1
ATOM 890 N N . GLY A 1 113 ? -7.211 0.021 6.59 1 97.81 113 GLY A N 1
ATOM 891 C CA . GLY A 1 113 ? -5.766 0.031 6.766 1 97.81 113 GLY A CA 1
ATOM 892 C C . GLY A 1 113 ? -5.285 1.126 7.699 1 97.81 113 GLY A C 1
ATOM 893 O O . GLY A 1 113 ? -6.094 1.785 8.359 1 97.81 113 GLY A O 1
ATOM 894 N N . ARG A 1 114 ? -4.023 1.165 7.777 1 98.12 114 ARG A N 1
ATOM 895 C CA . ARG A 1 114 ? -3.311 2.129 8.609 1 98.12 114 ARG A CA 1
ATOM 896 C C . ARG A 1 114 ? -2.32 2.941 7.781 1 98.12 114 ARG A C 1
ATOM 898 O O . ARG A 1 114 ? -1.771 2.441 6.797 1 98.12 114 ARG A O 1
ATOM 905 N N . PHE A 1 115 ? -2.156 4.078 8.172 1 97.88 115 PHE A N 1
ATOM 906 C CA . PHE A 1 115 ? -1.29 5.062 7.535 1 97.88 115 PHE A CA 1
ATOM 907 C C . PHE A 1 115 ? -0.61 5.941 8.578 1 97.88 115 PHE A C 1
ATOM 909 O O . PHE A 1 115 ? -1.281 6.574 9.398 1 97.88 115 PHE A O 1
ATOM 916 N N . VAL A 1 116 ? 0.793 6.004 8.578 1 98.69 116 VAL A N 1
ATOM 917 C CA . VAL A 1 116 ? 1.483 6.754 9.625 1 98.69 116 VAL A CA 1
ATOM 918 C C . VAL A 1 116 ? 2.332 7.855 8.992 1 98.69 116 VAL A C 1
ATOM 920 O O . VAL A 1 116 ? 3.158 7.586 8.117 1 98.69 116 VAL A O 1
ATOM 923 N N . HIS A 1 117 ? 2.16 9.047 9.453 1 98.56 117 HIS A N 1
ATOM 924 C CA . HIS A 1 117 ? 3.014 10.18 9.102 1 98.56 117 HIS A CA 1
ATOM 925 C C . HIS A 1 117 ? 3.959 10.531 10.25 1 98.56 117 HIS A C 1
ATOM 927 O O . HIS A 1 117 ? 3.561 10.516 11.414 1 98.56 117 HIS A O 1
ATOM 933 N N . VAL A 1 118 ? 5.125 10.852 9.914 1 98.5 118 VAL A N 1
ATOM 934 C CA . VAL A 1 118 ? 6.008 11.648 10.758 1 98.5 118 VAL A CA 1
ATOM 935 C C . VAL A 1 118 ? 6.238 13.016 10.133 1 98.5 118 VAL A C 1
ATOM 937 O O . VAL A 1 118 ? 6.641 13.117 8.969 1 98.5 118 VAL A O 1
ATOM 940 N N . PHE A 1 119 ? 6.004 14.016 10.906 1 98.31 119 PHE A N 1
ATOM 941 C CA . PHE A 1 119 ? 6.203 15.367 10.406 1 98.31 119 PHE A CA 1
ATOM 942 C C . PHE A 1 119 ? 7.645 15.82 10.633 1 98.31 119 PHE A C 1
ATOM 944 O O . PHE A 1 119 ? 8.188 15.648 11.719 1 98.31 119 PHE A O 1
ATOM 951 N N . VAL A 1 120 ? 8.195 16.422 9.57 1 97.44 120 VAL A N 1
ATOM 952 C CA . VAL A 1 120 ? 9.602 16.812 9.617 1 97.44 120 VAL A CA 1
ATOM 953 C C . VAL A 1 120 ? 9.758 18.234 9.078 1 97.44 120 VAL A C 1
ATOM 955 O O . VAL A 1 120 ? 8.891 18.719 8.352 1 97.44 120 VAL A O 1
ATOM 958 N N . ASP A 1 121 ? 10.844 18.812 9.477 1 97.25 121 ASP A N 1
ATOM 959 C CA . ASP A 1 121 ? 11.273 20.062 8.844 1 97.25 121 ASP A CA 1
ATOM 960 C C . ASP A 1 121 ? 11.695 19.812 7.395 1 97.25 121 ASP A C 1
ATOM 962 O O . ASP A 1 121 ? 12.523 18.938 7.121 1 97.25 121 ASP A O 1
ATOM 966 N N . ARG A 1 122 ? 11.125 20.578 6.527 1 93.81 122 ARG A N 1
ATOM 967 C CA . ARG A 1 122 ? 11.297 20.375 5.094 1 93.81 122 ARG A CA 1
ATOM 968 C C . ARG A 1 122 ? 12.773 20.422 4.707 1 93.81 122 ARG A C 1
ATOM 970 O O . ARG A 1 122 ? 13.219 19.672 3.844 1 93.81 122 ARG A O 1
ATOM 977 N N . ALA A 1 123 ? 13.578 21.266 5.297 1 93.62 123 ALA A N 1
ATOM 978 C CA . ALA A 1 123 ? 14.969 21.5 4.926 1 93.62 123 ALA A CA 1
ATOM 979 C C . ALA A 1 123 ? 15.875 20.422 5.52 1 93.62 123 ALA A C 1
ATOM 981 O O . ALA A 1 123 ? 16.781 19.922 4.852 1 93.62 123 ALA A O 1
ATOM 982 N N . SER A 1 124 ? 15.602 20 6.738 1 94.81 124 SER A N 1
ATOM 983 C CA . SER A 1 124 ? 16.531 19.125 7.445 1 94.81 124 SER A CA 1
ATOM 984 C C . SER A 1 124 ? 16.047 17.688 7.461 1 94.81 124 SER A C 1
ATOM 986 O O . SER A 1 124 ? 16.797 16.766 7.793 1 94.81 124 SER A O 1
ATOM 988 N N . ASN A 1 125 ? 14.805 17.469 7.273 1 93.62 125 ASN A N 1
ATOM 989 C CA . ASN A 1 125 ? 14.141 16.172 7.359 1 93.62 125 ASN A CA 1
ATOM 990 C C . ASN A 1 125 ? 14.148 15.633 8.781 1 93.62 125 ASN A C 1
ATOM 992 O O . ASN A 1 125 ? 14.039 14.422 8.992 1 93.62 125 ASN A O 1
ATOM 996 N N . ARG A 1 126 ? 14.32 16.562 9.719 1 96.56 126 ARG A N 1
ATOM 997 C CA . ARG A 1 126 ? 14.281 16.156 11.117 1 96.56 126 ARG A CA 1
ATOM 998 C C . ARG A 1 126 ? 12.867 16.297 11.688 1 96.56 126 ARG A C 1
ATOM 1000 O O . ARG A 1 126 ? 12.164 17.266 11.367 1 96.56 126 ARG A O 1
ATOM 1007 N N . PRO A 1 127 ? 12.555 15.367 12.555 1 97.81 127 PRO A N 1
ATOM 1008 C CA . PRO A 1 127 ? 11.211 15.438 13.133 1 97.81 127 PRO A CA 1
ATOM 1009 C C . PRO A 1 127 ? 10.961 16.734 13.891 1 97.81 127 PRO A C 1
ATOM 1011 O O . PRO A 1 127 ? 11.852 17.234 14.57 1 97.81 127 PRO A O 1
ATOM 1014 N N . VAL A 1 128 ? 9.82 17.266 13.781 1 98.25 128 VAL A N 1
ATOM 1015 C CA . VAL A 1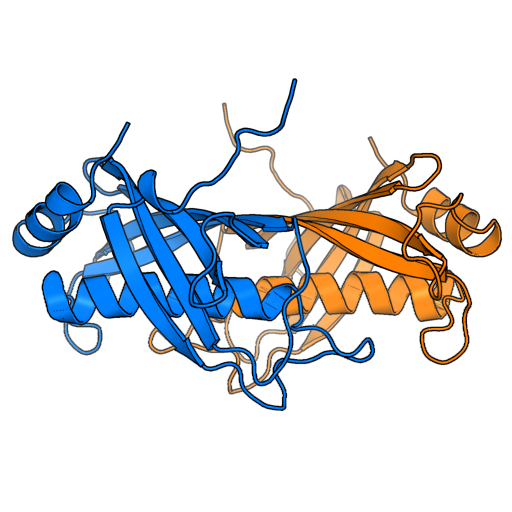 128 ? 9.375 18.453 14.508 1 98.25 128 VAL A CA 1
ATOM 1016 C C . VAL A 1 128 ? 7.992 18.203 15.117 1 98.25 128 VAL A C 1
ATOM 1018 O O . VAL A 1 128 ? 7.254 17.328 14.648 1 98.25 128 VAL A O 1
ATOM 1021 N N . PRO A 1 129 ? 7.691 18.969 16.094 1 98.31 129 PRO A N 1
ATOM 1022 C CA . PRO A 1 129 ? 6.316 18.859 16.578 1 98.31 129 PRO A CA 1
ATOM 1023 C C . PRO A 1 129 ? 5.281 19.219 15.516 1 98.31 129 PRO A C 1
ATOM 1025 O O . PRO A 1 129 ? 5.516 20.109 14.703 1 98.31 129 PRO A O 1
ATOM 1028 N N . ILE A 1 130 ? 4.18 18.5 15.586 1 98.19 130 ILE A N 1
ATOM 1029 C CA . ILE A 1 130 ? 3.086 18.828 14.68 1 98.19 130 ILE A CA 1
ATOM 1030 C C . ILE A 1 130 ? 2.619 20.266 14.93 1 98.19 130 ILE A C 1
ATOM 1032 O O . ILE A 1 130 ? 2.273 20.609 16.062 1 98.19 130 ILE A O 1
ATOM 1036 N N . PRO A 1 131 ? 2.592 21.078 13.867 1 97.06 131 PRO A N 1
ATOM 1037 C CA . PRO A 1 131 ? 2.125 22.453 14.055 1 97.06 131 PRO A CA 1
ATOM 1038 C C . PRO A 1 131 ? 0.725 22.531 14.656 1 97.06 131 PRO A C 1
ATOM 1040 O O . PRO A 1 131 ? -0.119 21.672 14.375 1 97.06 131 PRO A O 1
ATOM 1043 N N . GLU A 1 132 ? 0.47 23.562 15.352 1 97.06 132 GLU A N 1
ATOM 1044 C CA . GLU A 1 132 ? -0.729 23.672 16.172 1 97.06 132 GLU A CA 1
ATOM 1045 C C . GLU A 1 132 ? -1.993 23.562 15.328 1 97.06 132 GLU A C 1
ATOM 1047 O O . GLU A 1 132 ? -2.941 22.859 15.695 1 97.06 132 GLU A O 1
ATOM 1052 N N . THR A 1 133 ? -2.045 24.25 14.227 1 96.75 133 THR A N 1
ATOM 1053 C CA . THR A 1 133 ? -3.23 24.234 13.375 1 96.75 133 THR A CA 1
ATOM 1054 C C . THR A 1 133 ? -3.496 22.812 12.859 1 96.75 133 THR A C 1
ATOM 1056 O O . THR A 1 133 ? -4.645 22.359 12.844 1 96.75 133 THR A O 1
ATOM 1059 N N . LEU A 1 134 ? -2.436 22.156 12.453 1 97.44 134 LEU A N 1
ATOM 1060 C CA . LEU A 1 134 ? -2.543 20.766 12.023 1 97.44 134 LEU A CA 1
ATOM 1061 C C . LEU A 1 134 ? -2.982 19.875 13.18 1 97.44 134 LEU A C 1
ATOM 1063 O O . LEU A 1 134 ? -3.848 19 13.008 1 97.44 134 LEU A O 1
ATOM 1067 N N . ARG A 1 135 ? -2.389 20.078 14.281 1 98.25 135 ARG A N 1
ATOM 1068 C CA . ARG A 1 135 ? -2.711 19.266 15.453 1 98.25 135 ARG A CA 1
ATOM 1069 C C . ARG A 1 135 ? -4.188 19.391 15.82 1 98.25 135 ARG A C 1
ATOM 1071 O O . ARG A 1 135 ? -4.84 18.406 16.141 1 98.25 135 ARG A O 1
ATOM 1078 N N . GLN A 1 136 ? -4.715 20.578 15.812 1 98.38 136 GLN A N 1
ATOM 1079 C CA . GLN A 1 136 ? -6.117 20.797 16.125 1 98.38 136 GLN A CA 1
ATOM 1080 C C . GLN A 1 136 ? -7.031 20.078 15.141 1 98.38 136 GLN A C 1
ATOM 1082 O O . GLN A 1 136 ? -8.023 19.469 15.539 1 98.38 136 GLN A O 1
ATOM 1087 N N . ALA A 1 137 ? -6.711 20.219 13.883 1 98.38 137 ALA A N 1
ATOM 1088 C CA . ALA A 1 137 ? -7.488 19.531 12.867 1 98.38 137 ALA A CA 1
ATOM 1089 C C . ALA A 1 137 ? -7.469 18.016 13.094 1 98.38 137 ALA A C 1
ATOM 1091 O O . ALA A 1 137 ? -8.508 17.359 12.992 1 98.38 137 ALA A O 1
ATOM 1092 N N . LEU A 1 138 ? -6.281 17.5 13.406 1 98.62 138 LEU A N 1
ATOM 1093 C CA . LEU A 1 138 ? -6.121 16.062 13.602 1 98.62 138 LEU A CA 1
ATOM 1094 C C . LEU A 1 138 ? -6.832 15.602 14.867 1 98.62 138 LEU A C 1
ATOM 1096 O O . LEU A 1 138 ? -7.363 14.492 14.914 1 98.62 138 LEU A O 1
ATOM 1100 N N . ALA A 1 139 ? -6.867 16.422 15.859 1 98.44 139 ALA A N 1
ATOM 1101 C CA . ALA A 1 139 ? -7.52 16.094 17.125 1 98.44 139 ALA A CA 1
ATOM 1102 C C . ALA A 1 139 ? -9.016 15.867 16.938 1 98.44 139 ALA A C 1
ATOM 1104 O O . ALA A 1 139 ? -9.625 15.078 17.656 1 98.44 139 ALA A O 1
ATOM 1105 N N . ARG A 1 140 ? -9.562 16.5 15.953 1 98.19 140 ARG A N 1
ATOM 1106 C CA . ARG A 1 140 ? -10.984 16.328 15.648 1 98.19 140 ARG A CA 1
ATOM 1107 C C . ARG A 1 140 ? -11.266 14.922 15.156 1 98.19 140 ARG A C 1
ATOM 1109 O O . ARG A 1 140 ? -12.414 14.469 15.18 1 98.19 140 ARG A O 1
ATOM 1116 N N . LEU A 1 141 ? -10.25 14.234 14.695 1 98.38 141 LEU A N 1
ATOM 1117 C CA . LEU A 1 141 ? -10.398 12.906 14.109 1 98.38 141 LEU A CA 1
ATOM 1118 C C . LEU A 1 141 ? -10.117 11.82 15.141 1 98.38 141 LEU A C 1
ATOM 1120 O O . LEU A 1 141 ? -10.273 10.633 14.859 1 98.38 141 LEU A O 1
ATOM 1124 N N . LEU A 1 142 ? -9.656 12.164 16.344 1 98 142 LEU A N 1
ATOM 1125 C CA . LEU A 1 142 ? -9.219 11.188 17.344 1 98 142 LEU A CA 1
ATOM 1126 C C . LEU A 1 142 ? -10.375 10.305 17.797 1 98 142 LEU A C 1
ATOM 1128 O O . LEU A 1 142 ? -11.438 10.812 18.172 1 98 142 LEU A O 1
ATOM 1132 N N . ARG A 1 143 ? -10.195 9.031 17.578 1 92.56 143 ARG A N 1
ATOM 1133 C CA . ARG A 1 143 ? -11.117 8.016 18.062 1 92.56 143 ARG A CA 1
ATOM 1134 C C . ARG A 1 143 ? -10.359 6.812 18.625 1 92.56 143 ARG A C 1
ATOM 1136 O O . ARG A 1 143 ? -9.32 6.43 18.094 1 92.56 143 ARG A O 1
ATOM 1143 N N . ASP A 1 144 ? -10.961 6.133 19.688 1 82.31 144 ASP A N 1
ATOM 1144 C CA . ASP A 1 144 ? -10.375 4.945 20.297 1 82.31 144 ASP A CA 1
ATOM 1145 C C . ASP A 1 144 ? -10.633 3.707 19.438 1 82.31 144 ASP A C 1
ATOM 1147 O O . ASP A 1 144 ? -11.68 3.6 18.797 1 82.31 144 ASP A O 1
ATOM 1151 N N . MET B 1 1 ? 12.969 -2.107 20.328 1 29.45 1 MET B N 1
ATOM 1152 C CA . MET B 1 1 ? 13.547 -3.225 19.578 1 29.45 1 MET B CA 1
ATOM 1153 C C . MET B 1 1 ? 13.93 -2.799 18.172 1 29.45 1 MET B C 1
ATOM 1155 O O . MET B 1 1 ? 13.125 -2.195 17.453 1 29.45 1 MET B O 1
ATOM 1159 N N . SER B 1 2 ? 15.164 -2.785 17.75 1 40.78 2 SER B N 1
ATOM 1160 C CA . SER B 1 2 ? 15.641 -2.191 16.516 1 40.78 2 SER B CA 1
ATOM 1161 C C . SER B 1 2 ? 15 -2.852 15.297 1 40.78 2 SER B C 1
ATOM 1163 O O . SER B 1 2 ? 14.742 -4.059 15.297 1 40.78 2 SER B O 1
ATOM 1165 N N . GLN B 1 3 ? 14.211 -2.252 14.578 1 53.22 3 GLN B N 1
ATOM 1166 C CA . GLN B 1 3 ? 13.625 -2.844 13.383 1 53.22 3 GLN B CA 1
ATOM 1167 C C . GLN B 1 3 ? 14.633 -3.73 12.656 1 53.22 3 GLN B C 1
ATOM 1169 O O . GLN B 1 3 ? 15.805 -3.371 12.531 1 53.22 3 GLN B O 1
ATOM 1174 N N . PRO B 1 4 ? 14.305 -5.035 12.594 1 58.53 4 PRO B N 1
ATOM 1175 C CA . PRO B 1 4 ? 15.25 -5.922 11.922 1 58.53 4 PRO B CA 1
ATOM 1176 C C . PRO B 1 4 ? 15.836 -5.309 10.648 1 58.53 4 PRO B C 1
ATOM 1178 O O . PRO B 1 4 ? 15.141 -4.574 9.938 1 58.53 4 PRO B O 1
ATOM 1181 N N . GLU B 1 5 ? 17.062 -5.258 10.578 1 80.69 5 GLU B N 1
ATOM 1182 C CA . GLU B 1 5 ? 17.766 -4.816 9.375 1 80.69 5 GLU B CA 1
ATOM 1183 C C . GLU B 1 5 ? 17.391 -5.68 8.172 1 80.69 5 GLU B C 1
ATOM 1185 O O . GLU B 1 5 ? 17.312 -6.902 8.273 1 80.69 5 GLU B O 1
ATOM 1190 N N . HIS B 1 6 ? 16.734 -5.086 7.152 1 92.25 6 HIS B N 1
ATOM 1191 C CA . HIS B 1 6 ? 16.453 -5.738 5.879 1 92.25 6 HIS B CA 1
ATOM 1192 C C . HIS B 1 6 ? 17.656 -5.633 4.938 1 92.25 6 HIS B C 1
ATOM 1194 O O . HIS B 1 6 ? 17.828 -4.613 4.27 1 92.25 6 HIS B O 1
ATOM 1200 N N . LEU B 1 7 ? 18.422 -6.746 4.949 1 96.56 7 LEU B N 1
ATOM 1201 C CA . LEU B 1 7 ? 19.625 -6.781 4.113 1 96.56 7 LEU B CA 1
ATOM 1202 C C . LEU B 1 7 ? 19.359 -7.566 2.834 1 96.56 7 LEU B C 1
ATOM 1204 O O . LEU B 1 7 ? 18.547 -8.492 2.818 1 96.56 7 LEU B O 1
ATOM 1208 N N . ARG B 1 8 ? 20.062 -7.242 1.842 1 96.44 8 ARG B N 1
ATOM 1209 C CA . ARG B 1 8 ? 19.953 -7.906 0.546 1 96.44 8 ARG B CA 1
ATOM 1210 C C . ARG B 1 8 ? 20.109 -9.414 0.688 1 96.44 8 ARG B C 1
ATOM 1212 O O . ARG B 1 8 ? 19.422 -10.18 0.008 1 96.44 8 ARG B O 1
ATOM 1219 N N . SER B 1 9 ? 20.984 -9.836 1.572 1 95.94 9 SER B N 1
ATOM 1220 C CA . SER B 1 9 ? 21.297 -11.25 1.759 1 95.94 9 SER B CA 1
ATOM 1221 C C . SER B 1 9 ? 20.109 -12.008 2.361 1 95.94 9 SER B C 1
ATOM 1223 O O . SER B 1 9 ? 20.094 -13.234 2.371 1 95.94 9 SER B O 1
ATOM 1225 N N . ASP B 1 10 ? 19.141 -11.305 2.863 1 96.38 10 ASP B N 1
ATOM 1226 C CA . ASP B 1 10 ? 17.969 -11.93 3.473 1 96.38 10 ASP B CA 1
ATOM 1227 C C . ASP B 1 10 ? 17 -12.438 2.41 1 96.38 10 ASP B C 1
ATOM 1229 O O . ASP B 1 10 ? 16.062 -13.172 2.719 1 96.38 10 ASP B O 1
ATOM 1233 N N . TYR B 1 11 ? 17.203 -12.062 1.17 1 97.56 11 TYR B N 1
ATOM 1234 C CA . TYR B 1 11 ? 16.25 -12.359 0.098 1 97.56 11 TYR B CA 1
ATOM 1235 C C . TYR B 1 11 ? 16.875 -13.273 -0.947 1 97.56 11 TYR B C 1
ATOM 1237 O O . TYR B 1 11 ? 18.109 -13.422 -0.995 1 97.56 11 TYR B O 1
ATOM 1245 N N . VAL B 1 12 ? 16.062 -13.828 -1.761 1 97.25 12 VAL B N 1
ATOM 1246 C CA . VAL B 1 12 ? 16.562 -14.945 -2.561 1 97.25 12 VAL B CA 1
ATOM 1247 C C . VAL B 1 12 ? 16.375 -14.641 -4.047 1 97.25 12 VAL B C 1
ATOM 1249 O O . VAL B 1 12 ? 17.078 -15.188 -4.895 1 97.25 12 VAL B O 1
ATOM 1252 N N . HIS B 1 13 ? 15.375 -13.898 -4.453 1 98.25 13 HIS B N 1
ATOM 1253 C CA . HIS B 1 13 ? 15.109 -13.477 -5.824 1 98.25 13 HIS B CA 1
ATOM 1254 C C . HIS B 1 13 ? 15.055 -11.961 -5.938 1 98.25 13 HIS B C 1
ATOM 1256 O O . HIS B 1 13 ? 14.508 -11.289 -5.062 1 98.25 13 HIS B O 1
ATOM 1262 N N . PHE B 1 14 ? 15.617 -11.438 -7.035 1 98.44 14 PHE B N 1
ATOM 1263 C CA . PHE B 1 14 ? 15.633 -9.992 -7.223 1 98.44 14 PHE B CA 1
ATOM 1264 C C . PHE B 1 14 ? 15.055 -9.617 -8.578 1 98.44 14 PHE B C 1
ATOM 1266 O O . PHE B 1 14 ? 15.469 -10.148 -9.609 1 98.44 14 PHE B O 1
ATOM 1273 N N . GLN B 1 15 ? 14.109 -8.742 -8.602 1 98.38 15 GLN B N 1
ATOM 1274 C CA . GLN B 1 15 ? 13.477 -8.195 -9.797 1 98.38 15 GLN B CA 1
ATOM 1275 C C . GLN B 1 15 ? 13.953 -6.766 -10.055 1 98.38 15 GLN B C 1
ATOM 1277 O O . GLN B 1 15 ? 13.617 -5.848 -9.305 1 98.38 15 GLN B O 1
ATOM 1282 N N . PRO B 1 16 ? 14.703 -6.602 -11.18 1 97.75 16 PRO B N 1
ATOM 1283 C CA . PRO B 1 16 ? 15.055 -5.215 -11.508 1 97.75 16 PRO B CA 1
ATOM 1284 C C . PRO B 1 16 ? 13.852 -4.387 -11.945 1 97.75 16 PRO B C 1
ATOM 1286 O O . PRO B 1 16 ? 12.984 -4.883 -12.672 1 97.75 16 PRO B O 1
ATOM 1289 N N . ILE B 1 17 ? 13.805 -3.131 -11.469 1 96.56 17 ILE B N 1
ATOM 1290 C CA . ILE B 1 17 ? 12.758 -2.188 -11.852 1 96.56 17 ILE B CA 1
ATOM 1291 C C . ILE B 1 17 ? 13.359 -0.796 -12.039 1 96.56 17 ILE B C 1
ATOM 1293 O O . ILE B 1 17 ? 14.188 -0.358 -11.234 1 96.56 17 ILE B O 1
ATOM 1297 N N . THR B 1 18 ? 12.961 -0.129 -13.094 1 95.38 18 THR B N 1
ATOM 1298 C CA . THR B 1 18 ? 13.336 1.269 -13.273 1 95.38 18 THR B CA 1
ATOM 1299 C C . THR B 1 18 ? 12.211 2.195 -12.828 1 95.38 18 THR B C 1
ATOM 1301 O O . THR B 1 18 ? 11.039 1.916 -13.07 1 95.38 18 THR B O 1
ATOM 1304 N N . THR B 1 19 ? 12.609 3.258 -12.156 1 96.62 19 THR B N 1
ATOM 1305 C CA . THR B 1 19 ? 11.617 4.266 -11.789 1 96.62 19 THR B CA 1
ATOM 1306 C C . THR B 1 19 ? 11.188 5.07 -13.016 1 96.62 19 THR B C 1
ATOM 1308 O O . THR B 1 19 ? 11.891 5.09 -14.023 1 96.62 19 THR B O 1
ATOM 1311 N N . ARG B 1 20 ? 10.055 5.688 -12.984 1 96.06 20 ARG B N 1
ATOM 1312 C CA . ARG B 1 20 ? 9.516 6.523 -14.055 1 96.06 20 ARG B CA 1
ATOM 1313 C C . ARG B 1 20 ? 9.383 7.973 -13.594 1 96.06 20 ARG B C 1
ATOM 1315 O O . ARG B 1 20 ? 9.273 8.25 -12.398 1 96.06 20 ARG B O 1
ATOM 1322 N N . TRP B 1 21 ? 9.273 8.883 -14.547 1 94.62 21 TRP B N 1
ATOM 1323 C CA . TRP B 1 21 ? 9.172 10.312 -14.266 1 94.62 21 TRP B CA 1
ATOM 1324 C C . TRP B 1 21 ? 8 10.609 -13.336 1 94.62 21 TRP B C 1
ATOM 1326 O O . TRP B 1 21 ? 8.148 11.352 -12.359 1 94.62 21 TRP B O 1
ATOM 1336 N N . HIS B 1 22 ? 6.875 9.992 -13.492 1 94.62 22 HIS B N 1
ATOM 1337 C CA . HIS B 1 22 ? 5.668 10.336 -12.742 1 94.62 22 HIS B CA 1
ATOM 1338 C C . HIS B 1 22 ? 5.551 9.508 -11.469 1 94.62 22 HIS B C 1
ATOM 1340 O O . HIS B 1 22 ? 4.508 9.523 -10.812 1 94.62 22 HIS B O 1
ATOM 1346 N N . ASP B 1 23 ? 6.621 8.766 -11.18 1 96.5 23 ASP B N 1
ATOM 1347 C CA . ASP B 1 23 ? 6.656 8.086 -9.891 1 96.5 23 ASP B CA 1
ATOM 1348 C C . ASP B 1 23 ? 6.891 9.086 -8.75 1 96.5 23 ASP B C 1
ATOM 1350 O O . ASP B 1 23 ? 6.508 8.828 -7.609 1 96.5 23 ASP B O 1
ATOM 1354 N N . ASN B 1 24 ? 7.566 10.18 -9.055 1 96.62 24 ASN B N 1
ATOM 1355 C CA . ASN B 1 24 ? 7.898 11.18 -8.047 1 96.62 24 ASN B CA 1
ATOM 1356 C C . ASN B 1 24 ? 6.688 12.031 -7.676 1 96.62 24 ASN B C 1
ATOM 1358 O O . ASN B 1 24 ? 5.902 12.406 -8.547 1 96.62 24 ASN B O 1
ATOM 1362 N N . ASP B 1 25 ? 6.645 12.289 -6.375 1 95.44 25 ASP B N 1
ATOM 1363 C CA . ASP B 1 25 ? 5.594 13.195 -5.934 1 95.44 25 ASP B CA 1
ATOM 1364 C C . ASP B 1 25 ? 6.113 14.633 -5.828 1 95.44 25 ASP B C 1
ATOM 1366 O O . ASP B 1 25 ? 7.188 14.945 -6.344 1 95.44 25 ASP B O 1
ATOM 1370 N N . LEU B 1 26 ? 5.285 15.477 -5.203 1 93.06 26 LEU B N 1
ATOM 1371 C CA . LEU B 1 26 ? 5.555 16.906 -5.141 1 93.06 26 LEU B CA 1
ATOM 1372 C C . LEU B 1 26 ? 6.859 17.188 -4.402 1 93.06 26 LEU B C 1
ATOM 1374 O O . LEU B 1 26 ? 7.48 18.234 -4.598 1 93.06 26 LEU B O 1
ATOM 1378 N N . TYR B 1 27 ? 7.273 16.234 -3.604 1 91.94 27 TYR B N 1
ATOM 1379 C CA . TYR B 1 27 ? 8.469 16.469 -2.799 1 91.94 27 TYR B CA 1
ATOM 1380 C C . TYR B 1 27 ? 9.703 15.883 -3.473 1 91.94 27 TYR B C 1
ATOM 1382 O O . TYR B 1 27 ? 10.789 15.875 -2.891 1 91.94 27 TYR B O 1
ATOM 1390 N N . GLY B 1 28 ? 9.531 15.289 -4.684 1 93.19 28 GLY B N 1
ATOM 1391 C CA . GLY B 1 28 ? 10.656 14.852 -5.496 1 93.19 28 GLY B CA 1
ATOM 1392 C C . GLY B 1 28 ? 11.094 13.43 -5.191 1 93.19 28 GLY B C 1
ATOM 1393 O O . GLY B 1 28 ? 12.188 13.016 -5.59 1 93.19 28 GLY B O 1
ATOM 1394 N N . HIS B 1 29 ? 10.258 12.734 -4.418 1 95.81 29 HIS B N 1
ATOM 1395 C CA . HIS B 1 29 ? 10.523 11.336 -4.105 1 95.81 29 HIS B CA 1
ATOM 1396 C C . HIS B 1 29 ? 9.469 10.422 -4.738 1 95.81 29 HIS B C 1
ATOM 1398 O O . HIS B 1 29 ? 8.352 10.852 -5.012 1 95.81 29 HIS B O 1
ATOM 1404 N N . VAL B 1 30 ? 9.906 9.219 -4.973 1 97.31 30 VAL B N 1
ATOM 1405 C CA . VAL B 1 30 ? 8.898 8.242 -5.359 1 97.31 30 VAL B CA 1
ATOM 1406 C C . VAL B 1 30 ? 7.805 8.18 -4.293 1 97.31 30 VAL B C 1
ATOM 1408 O O . VAL B 1 30 ? 8.094 7.961 -3.113 1 97.31 30 VAL B O 1
ATOM 1411 N N . ASN B 1 31 ? 6.578 8.328 -4.703 1 98.12 31 ASN B N 1
ATOM 1412 C CA . ASN B 1 31 ? 5.434 8.312 -3.799 1 98.12 31 ASN B CA 1
ATOM 1413 C C . ASN B 1 31 ? 5.27 6.953 -3.131 1 98.12 31 ASN B C 1
ATOM 1415 O O . ASN B 1 31 ? 5.469 5.914 -3.766 1 98.12 31 ASN B O 1
ATOM 1419 N N . ASN B 1 32 ? 4.855 6.984 -1.896 1 97.44 32 ASN B N 1
ATOM 1420 C CA . ASN B 1 32 ? 4.695 5.77 -1.104 1 97.44 32 ASN B CA 1
ATOM 1421 C C . A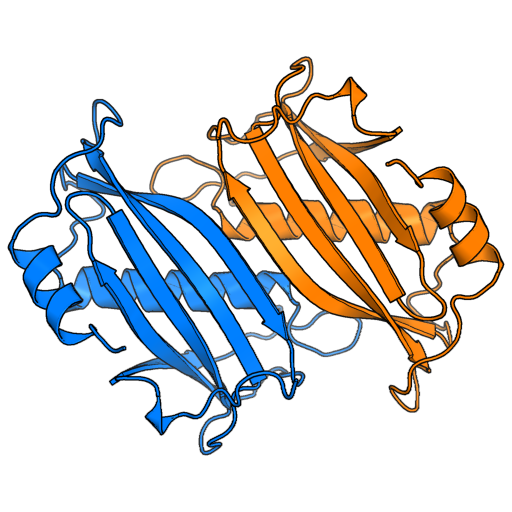SN B 1 32 ? 3.783 4.762 -1.796 1 97.44 32 ASN B C 1
ATOM 1423 O O . ASN B 1 32 ? 3.963 3.551 -1.649 1 97.44 32 ASN B O 1
ATOM 1427 N N . VAL B 1 33 ? 2.797 5.199 -2.508 1 98.19 33 VAL B N 1
ATOM 1428 C CA . VAL B 1 33 ? 1.838 4.34 -3.193 1 98.19 33 VAL B CA 1
ATOM 1429 C C . VAL B 1 33 ? 2.557 3.504 -4.25 1 98.19 33 VAL B C 1
ATOM 1431 O O . VAL B 1 33 ? 2.252 2.324 -4.434 1 98.19 33 VAL B O 1
ATOM 1434 N N . VAL B 1 34 ? 3.541 4.09 -4.934 1 98.38 34 VAL B N 1
ATOM 1435 C CA . VAL B 1 34 ? 4.223 3.482 -6.07 1 98.38 34 VAL B CA 1
ATOM 1436 C C . VAL B 1 34 ? 4.988 2.242 -5.613 1 98.38 34 VAL B C 1
ATOM 1438 O O . VAL B 1 34 ? 5.098 1.262 -6.355 1 98.38 34 VAL B O 1
ATOM 1441 N N . TYR B 1 35 ? 5.426 2.207 -4.359 1 98.5 35 TYR B N 1
ATOM 1442 C CA . TYR B 1 35 ? 6.172 1.076 -3.814 1 98.5 35 TYR B CA 1
ATOM 1443 C C . TYR B 1 35 ? 5.355 -0.208 -3.908 1 98.5 35 TYR B C 1
ATOM 1445 O O . TYR B 1 35 ? 5.902 -1.277 -4.191 1 98.5 35 TYR B O 1
ATOM 1453 N N . TYR B 1 36 ? 4.09 -0.087 -3.695 1 98.5 36 TYR B N 1
ATOM 1454 C CA . TYR B 1 36 ? 3.229 -1.26 -3.791 1 98.5 36 TYR B CA 1
ATOM 1455 C C . TYR B 1 36 ? 3.119 -1.738 -5.234 1 98.5 36 TYR B C 1
ATOM 1457 O O . TYR B 1 36 ? 2.928 -2.93 -5.484 1 98.5 36 TYR B O 1
ATOM 1465 N N . GLY B 1 37 ? 3.191 -0.811 -6.188 1 98.31 37 GLY B N 1
ATOM 1466 C CA . GLY B 1 37 ? 3.293 -1.213 -7.582 1 98.31 37 GLY B CA 1
ATOM 1467 C C . GLY B 1 37 ? 4.531 -2.035 -7.879 1 98.31 37 GLY B C 1
ATOM 1468 O O . GLY B 1 37 ? 4.477 -2.996 -8.648 1 98.31 37 GLY B O 1
ATOM 1469 N N . PHE B 1 38 ? 5.645 -1.62 -7.246 1 98.5 38 PHE B N 1
ATOM 1470 C CA . PHE B 1 38 ? 6.871 -2.4 -7.387 1 98.5 38 PHE B CA 1
ATOM 1471 C C . PHE B 1 38 ? 6.68 -3.809 -6.84 1 98.5 38 PHE B C 1
ATOM 1473 O O . PHE B 1 38 ? 7.055 -4.789 -7.488 1 98.5 38 PHE B O 1
ATOM 1480 N N . PHE B 1 39 ? 6.059 -3.906 -5.633 1 98.44 39 PHE B N 1
ATOM 1481 C CA . PHE B 1 39 ? 5.801 -5.203 -5.02 1 98.44 39 PHE B CA 1
ATOM 1482 C C . PHE B 1 39 ? 4.953 -6.078 -5.938 1 98.44 39 PHE B C 1
ATOM 1484 O O . PHE B 1 39 ? 5.316 -7.215 -6.23 1 98.44 39 PHE B O 1
ATOM 1491 N N . ASP B 1 40 ? 3.857 -5.488 -6.363 1 98 40 ASP B N 1
ATOM 1492 C CA . ASP B 1 40 ? 2.912 -6.191 -7.227 1 98 40 ASP B CA 1
ATOM 1493 C C . ASP B 1 40 ? 3.596 -6.695 -8.492 1 98 40 ASP B C 1
ATOM 1495 O O . ASP B 1 40 ? 3.441 -7.863 -8.867 1 98 40 ASP B O 1
ATOM 1499 N N . SER B 1 41 ? 4.387 -5.859 -9.141 1 97.69 41 SER B N 1
ATOM 1500 C CA . SER B 1 41 ? 5.066 -6.211 -10.383 1 97.69 41 SER B CA 1
ATOM 1501 C C . SER B 1 41 ? 6.086 -7.32 -10.156 1 97.69 41 SER B C 1
ATOM 1503 O O . SER B 1 41 ? 6.184 -8.258 -10.961 1 97.69 41 SER B O 1
ATOM 1505 N N . ALA B 1 42 ? 6.855 -7.246 -9.055 1 98.31 42 ALA B N 1
ATOM 1506 C CA . ALA B 1 42 ? 7.879 -8.25 -8.766 1 98.31 42 ALA B CA 1
ATOM 1507 C C . ALA B 1 42 ? 7.25 -9.625 -8.539 1 98.31 42 ALA B C 1
ATOM 1509 O O . ALA B 1 42 ? 7.68 -10.617 -9.133 1 98.31 42 ALA B O 1
ATOM 1510 N N . VAL B 1 43 ? 6.223 -9.656 -7.715 1 98.44 43 VAL B N 1
ATOM 1511 C CA . VAL B 1 43 ? 5.57 -10.914 -7.363 1 98.44 43 VAL B CA 1
ATOM 1512 C C . VAL B 1 43 ? 4.938 -11.539 -8.609 1 98.44 43 VAL B C 1
ATOM 1514 O O . VAL B 1 43 ? 5.172 -12.711 -8.906 1 98.44 43 VAL B O 1
ATOM 1517 N N . ASN B 1 44 ? 4.191 -10.711 -9.367 1 97.94 44 ASN B N 1
ATOM 1518 C CA . ASN B 1 44 ? 3.447 -11.266 -10.492 1 97.94 44 ASN B C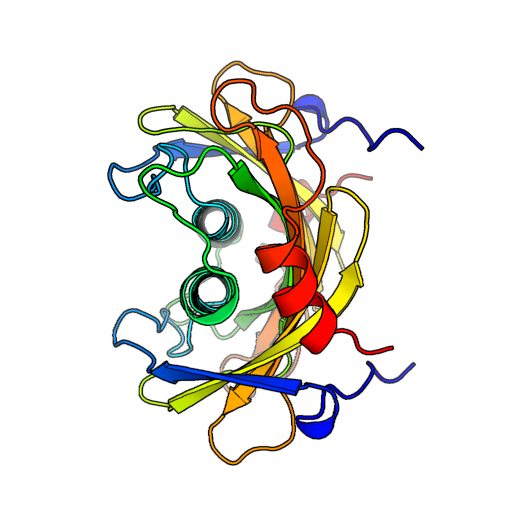A 1
ATOM 1519 C C . ASN B 1 44 ? 4.375 -11.641 -11.648 1 97.94 44 ASN B C 1
ATOM 1521 O O . ASN B 1 44 ? 4.113 -12.609 -12.367 1 97.94 44 ASN B O 1
ATOM 1525 N N . THR B 1 45 ? 5.484 -10.891 -11.844 1 98.38 45 THR B N 1
ATOM 1526 C CA . THR B 1 45 ? 6.477 -11.305 -12.828 1 98.38 45 THR B CA 1
ATOM 1527 C C . THR B 1 45 ? 7.016 -12.695 -12.508 1 98.38 45 THR B C 1
ATOM 1529 O O . THR B 1 45 ? 7.074 -13.562 -13.383 1 98.38 45 THR B O 1
ATOM 1532 N N . TYR B 1 46 ? 7.367 -12.953 -11.234 1 98.62 46 TYR B N 1
ATOM 1533 C CA . TYR B 1 46 ? 7.887 -14.258 -10.82 1 98.62 46 TYR B CA 1
ATOM 1534 C C . TYR B 1 46 ? 6.848 -15.352 -11.031 1 98.62 46 TYR B C 1
ATOM 1536 O O . TYR B 1 46 ? 7.16 -16.406 -11.57 1 98.62 46 TYR B O 1
ATOM 1544 N N . LEU B 1 47 ? 5.613 -15.102 -10.602 1 98.25 47 LEU B N 1
ATOM 1545 C CA . LEU B 1 47 ? 4.551 -16.094 -10.711 1 98.25 47 LEU B CA 1
ATOM 1546 C C . LEU B 1 47 ? 4.289 -16.469 -12.164 1 98.25 47 LEU B C 1
ATOM 1548 O O . LEU B 1 47 ? 4 -17.625 -12.477 1 98.25 47 LEU B O 1
ATOM 1552 N N . ILE B 1 48 ? 4.383 -15.469 -13.031 1 97.56 48 ILE B N 1
ATOM 1553 C CA . ILE B 1 48 ? 4.121 -15.711 -14.445 1 97.56 48 ILE B CA 1
ATOM 1554 C C . ILE B 1 48 ? 5.312 -16.422 -15.078 1 97.56 48 ILE B C 1
ATOM 1556 O O . ILE B 1 48 ? 5.16 -17.516 -15.641 1 97.56 48 ILE B O 1
ATOM 1560 N N . GLU B 1 49 ? 6.512 -15.922 -14.898 1 97.62 49 GLU B N 1
ATOM 1561 C CA . GLU B 1 49 ? 7.68 -16.391 -15.641 1 97.62 49 GLU B CA 1
ATOM 1562 C C . GLU B 1 49 ? 8.234 -17.688 -15.055 1 97.62 49 GLU B C 1
ATOM 1564 O O . GLU B 1 49 ? 8.703 -18.547 -15.797 1 97.62 49 GLU B O 1
ATOM 1569 N N . VAL B 1 50 ? 8.188 -17.797 -13.773 1 97.38 50 VAL B N 1
ATOM 1570 C CA . VAL B 1 50 ? 8.773 -18.969 -13.125 1 97.38 50 VAL B CA 1
ATOM 1571 C 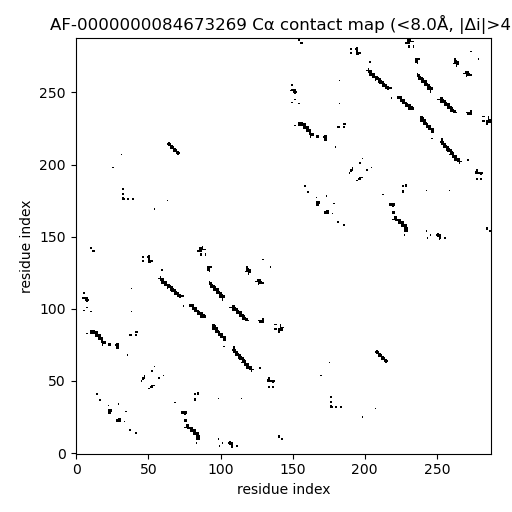C . VAL B 1 50 ? 7.672 -19.938 -12.719 1 97.38 50 VAL B C 1
ATOM 1573 O O . VAL B 1 50 ? 7.797 -21.156 -12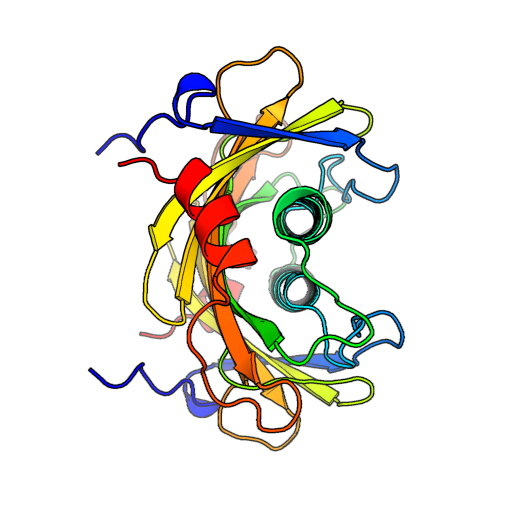.914 1 97.38 50 VAL B O 1
ATOM 1576 N N . GLY B 1 51 ? 6.566 -19.438 -12.227 1 97.25 51 GLY B N 1
ATOM 1577 C CA . GLY B 1 51 ? 5.504 -20.281 -11.703 1 97.25 51 GLY B CA 1
ATOM 1578 C C . GLY B 1 51 ? 4.535 -20.75 -12.766 1 97.25 51 GLY B C 1
ATOM 1579 O O . GLY B 1 51 ? 3.738 -21.672 -12.539 1 97.25 51 GLY B O 1
ATOM 1580 N N . GLY B 1 52 ? 4.496 -20.047 -13.844 1 95.88 52 GLY B N 1
ATOM 1581 C CA . GLY B 1 52 ? 3.613 -20.453 -14.922 1 95.88 52 GLY B CA 1
ATOM 1582 C C . GLY B 1 52 ? 2.182 -20 -14.734 1 95.88 52 GLY B C 1
ATOM 1583 O O . GLY B 1 52 ? 1.251 -20.594 -15.266 1 95.88 52 GLY B O 1
ATOM 1584 N N . LEU B 1 53 ? 2.049 -19.031 -13.938 1 95.38 53 LEU B N 1
ATOM 1585 C CA . LEU B 1 53 ? 0.708 -18.5 -13.742 1 95.38 53 LEU B CA 1
ATOM 1586 C C . LEU B 1 53 ? 0.149 -17.938 -15.047 1 95.38 53 LEU B C 1
ATOM 1588 O O . LEU B 1 53 ? 0.78 -17.094 -15.688 1 95.38 53 LEU B O 1
ATOM 1592 N N . ASP B 1 54 ? -1.026 -18.391 -15.469 1 95.81 54 ASP B N 1
ATOM 1593 C CA . ASP B 1 54 ? -1.734 -17.875 -16.641 1 95.81 54 ASP B CA 1
ATOM 1594 C C . ASP B 1 54 ? -2.803 -16.859 -16.234 1 95.81 54 ASP B C 1
ATOM 1596 O O . ASP B 1 54 ? -3.912 -17.25 -15.844 1 95.81 54 ASP B O 1
ATOM 1600 N N . ILE B 1 55 ? -2.531 -15.625 -16.422 1 93.06 55 ILE B N 1
ATOM 1601 C CA . ILE B 1 55 ? -3.398 -14.555 -15.93 1 93.06 55 ILE B CA 1
ATOM 1602 C C . ILE B 1 55 ? -4.508 -14.289 -16.938 1 93.06 55 ILE B C 1
ATOM 1604 O O . ILE B 1 55 ? -5.402 -13.477 -16.688 1 93.06 55 ILE B O 1
ATOM 1608 N N . HIS B 1 56 ? -4.5 -14.859 -18.062 1 93.25 56 HIS B N 1
ATOM 1609 C CA . HIS B 1 56 ? -5.496 -14.609 -19.094 1 93.25 56 HIS B CA 1
ATOM 1610 C C . HIS B 1 56 ? -6.539 -15.727 -19.125 1 93.25 56 HIS B C 1
ATOM 1612 O O . HIS B 1 56 ? -7.742 -15.453 -19.109 1 93.25 56 HIS B O 1
ATOM 1618 N N . GLU B 1 57 ? -6.121 -17 -19.016 1 92.38 57 GLU B N 1
ATOM 1619 C CA . GLU B 1 57 ? -7.035 -18.109 -19.234 1 92.38 57 GLU B CA 1
ATOM 1620 C C . GLU B 1 57 ? -6.988 -19.094 -18.062 1 92.38 57 GLU B C 1
ATOM 1622 O O . GLU B 1 57 ? -7.746 -20.062 -18.016 1 92.38 57 GLU B O 1
ATOM 1627 N N . GLY B 1 58 ? -6.125 -18.859 -17.156 1 93.38 58 GLY B N 1
ATOM 1628 C CA . GLY B 1 58 ? -5.988 -19.781 -16.047 1 93.38 58 GLY B CA 1
ATOM 1629 C C . GLY B 1 58 ? -7.223 -19.859 -15.172 1 93.38 58 GLY B C 1
ATOM 1630 O O . GLY B 1 58 ? -7.973 -18.875 -15.07 1 93.38 58 GLY B O 1
ATOM 1631 N N . GLU B 1 59 ? -7.352 -20.969 -14.477 1 94.88 59 GLU B N 1
ATOM 1632 C CA . GLU B 1 59 ? -8.508 -21.203 -13.625 1 94.88 59 GLU B CA 1
ATOM 1633 C C . GLU B 1 59 ? -8.266 -20.672 -12.211 1 94.88 59 GLU B C 1
ATOM 1635 O O . GLU B 1 59 ? -9.203 -20.516 -11.422 1 94.88 59 GLU B O 1
ATOM 1640 N N . VAL B 1 60 ? -6.973 -20.469 -11.953 1 95.69 60 VAL B N 1
ATOM 1641 C CA . VAL B 1 60 ? -6.602 -20.047 -10.609 1 95.69 60 VAL B CA 1
ATOM 1642 C C . VAL B 1 60 ? -6.027 -18.625 -10.656 1 95.69 60 VAL B C 1
ATOM 1644 O O . VAL B 1 60 ? -5.223 -18.312 -11.539 1 95.69 60 VAL B O 1
ATOM 1647 N N . ILE B 1 61 ? -6.531 -17.781 -9.758 1 94.75 61 ILE B N 1
ATOM 1648 C CA . ILE B 1 61 ? -6 -16.438 -9.656 1 94.75 61 ILE B CA 1
ATOM 1649 C C . ILE B 1 61 ? -5.586 -16.141 -8.219 1 94.75 61 ILE B C 1
ATOM 1651 O O . ILE B 1 61 ? -6.07 -16.781 -7.285 1 94.75 61 ILE B O 1
ATOM 1655 N N . GLY B 1 62 ? -4.629 -15.273 -8.039 1 95 62 GLY B N 1
ATOM 1656 C CA . GLY B 1 62 ? -4.18 -14.836 -6.727 1 95 62 GLY B CA 1
ATOM 1657 C C . GLY B 1 62 ? -4.824 -13.539 -6.277 1 95 62 GLY B C 1
ATOM 1658 O O . GLY B 1 62 ? -4.656 -12.5 -6.922 1 95 62 GLY B O 1
ATOM 1659 N N . PHE B 1 63 ? -5.527 -13.539 -5.133 1 95.62 63 PHE B N 1
ATOM 1660 C CA . PHE B 1 63 ? -6.098 -12.336 -4.535 1 95.62 63 PHE B CA 1
ATOM 1661 C C . PHE B 1 63 ? -5.191 -11.797 -3.436 1 95.62 63 PHE B C 1
ATOM 1663 O O . PHE B 1 63 ? -4.746 -12.555 -2.564 1 95.62 63 PHE B O 1
ATOM 1670 N N . VAL B 1 64 ? -4.93 -10.57 -3.562 1 97.62 64 VAL B N 1
ATOM 1671 C CA . VAL B 1 64 ? -4.242 -9.93 -2.445 1 97.62 64 VAL B CA 1
ATOM 1672 C C . VAL B 1 64 ? -5.223 -9.711 -1.293 1 97.62 64 VAL B C 1
ATOM 1674 O O . VAL B 1 64 ? -6.25 -9.055 -1.456 1 97.62 64 VAL B O 1
ATOM 1677 N N . VAL B 1 65 ? -4.863 -10.18 -0.069 1 97.69 65 VAL B N 1
ATOM 1678 C CA . VAL B 1 65 ? -5.781 -10.039 1.058 1 97.69 65 VAL B CA 1
ATOM 1679 C C . VAL B 1 65 ? -5.195 -9.078 2.088 1 97.69 65 VAL B C 1
ATOM 1681 O O . VAL B 1 65 ? -5.902 -8.602 2.975 1 97.69 65 VAL B O 1
ATOM 1684 N N . SER B 1 66 ? -3.918 -8.875 1.96 1 98.12 66 SER B N 1
ATOM 1685 C CA . SER B 1 66 ? -3.258 -7.93 2.855 1 98.12 66 SER B CA 1
ATOM 1686 C C . SER B 1 66 ? -1.896 -7.512 2.311 1 98.12 66 SER B C 1
ATOM 1688 O O . SER B 1 66 ? -1.196 -8.312 1.689 1 98.12 66 SER B O 1
ATOM 1690 N N . SER B 1 67 ? -1.536 -6.273 2.566 1 98.38 67 SER B N 1
ATOM 1691 C CA . SER B 1 67 ? -0.198 -5.789 2.244 1 98.38 67 SER B CA 1
ATOM 1692 C C . SER B 1 67 ? 0.239 -4.691 3.211 1 98.38 67 SER B C 1
ATOM 1694 O O . SER B 1 67 ? -0.594 -4.082 3.881 1 98.38 67 SER B O 1
ATOM 1696 N N . SER B 1 68 ? 1.532 -4.492 3.307 1 98.62 68 SER B N 1
ATOM 1697 C CA . SER B 1 68 ? 2.107 -3.453 4.152 1 98.62 68 SER B CA 1
ATOM 1698 C C . SER B 1 68 ? 3.506 -3.066 3.678 1 98.62 68 SER B C 1
ATOM 1700 O O . SER B 1 68 ? 4.148 -3.82 2.947 1 98.62 68 SER B O 1
ATOM 1702 N N . CYS B 1 69 ? 3.865 -1.926 4.121 1 98.5 69 CYS B N 1
ATOM 1703 C CA . CYS B 1 69 ? 5.199 -1.445 3.783 1 98.5 69 CYS B CA 1
ATOM 1704 C C . CYS B 1 69 ? 5.719 -0.481 4.844 1 98.5 69 CYS B C 1
ATOM 1706 O O . CYS B 1 69 ? 4.984 0.402 5.297 1 98.5 69 CYS B O 1
ATOM 1708 N N . ASP B 1 70 ? 6.91 -0.656 5.273 1 98.38 70 ASP B N 1
ATOM 1709 C CA . ASP B 1 70 ? 7.684 0.292 6.07 1 98.38 70 ASP B CA 1
ATOM 1710 C C . ASP B 1 70 ? 8.742 0.989 5.219 1 98.38 70 ASP B C 1
ATOM 1712 O O . ASP B 1 70 ? 9.398 0.353 4.391 1 98.38 70 ASP B O 1
ATOM 1716 N N . TYR B 1 71 ? 8.898 2.232 5.477 1 97.88 71 TYR B N 1
ATOM 1717 C CA . TYR B 1 71 ? 9.797 3.045 4.668 1 97.88 71 TYR B CA 1
ATOM 1718 C C . TYR B 1 71 ? 10.977 3.537 5.496 1 97.88 71 TYR B C 1
ATOM 1720 O O . TYR B 1 71 ? 10.789 4.129 6.562 1 97.88 71 TYR B O 1
ATOM 1728 N N . PHE B 1 72 ? 12.203 3.332 4.965 1 96.62 72 PHE B N 1
ATOM 1729 C CA . PHE B 1 72 ? 13.406 3.627 5.738 1 96.62 72 PHE B CA 1
ATOM 1730 C C . PHE B 1 72 ? 14.195 4.758 5.094 1 96.62 72 PHE B C 1
ATOM 1732 O O . PHE B 1 72 ? 14.859 5.535 5.793 1 96.62 72 PHE B O 1
ATOM 1739 N N . ALA B 1 73 ? 14.234 4.766 3.777 1 95.69 73 ALA B N 1
ATOM 1740 C CA . ALA B 1 73 ? 14.953 5.781 3.006 1 95.69 73 ALA B CA 1
ATOM 1741 C C . ALA B 1 73 ? 14.219 6.094 1.704 1 95.69 73 ALA B C 1
ATOM 1743 O O . ALA B 1 73 ? 13.609 5.211 1.097 1 95.69 73 ALA B O 1
ATOM 1744 N N . SER B 1 74 ? 14.344 7.336 1.254 1 95.81 74 SER B N 1
ATOM 1745 C CA . SER B 1 74 ? 13.656 7.758 0.04 1 95.81 74 SER B CA 1
ATOM 1746 C C . SER B 1 74 ? 14.406 7.305 -1.209 1 95.81 74 SER B C 1
ATOM 1748 O O . SER B 1 74 ? 15.625 7.125 -1.175 1 95.81 74 SER B O 1
ATOM 1750 N N . ILE B 1 75 ? 13.641 7.023 -2.273 1 96.94 75 ILE B N 1
ATOM 1751 C CA . ILE B 1 75 ? 14.188 6.84 -3.615 1 96.94 75 ILE B CA 1
ATOM 1752 C C . ILE B 1 75 ? 13.578 7.871 -4.562 1 96.94 75 ILE B C 1
ATOM 1754 O O . ILE B 1 75 ? 12.531 8.461 -4.262 1 96.94 75 ILE B O 1
ATOM 1758 N N . ALA B 1 76 ? 14.289 8.109 -5.73 1 97.19 76 ALA B N 1
ATOM 1759 C CA . ALA B 1 76 ? 13.805 9.086 -6.695 1 97.19 76 ALA B CA 1
ATOM 1760 C C . ALA B 1 76 ? 14.188 8.688 -8.117 1 97.19 76 ALA B C 1
ATOM 1762 O O . ALA B 1 76 ? 15.219 8.055 -8.336 1 97.19 76 ALA B O 1
ATOM 1763 N N . PHE B 1 77 ? 13.242 9.117 -9.016 1 96.69 77 PHE B N 1
ATOM 1764 C CA . PHE B 1 77 ? 13.641 9.047 -10.414 1 96.69 77 PHE B CA 1
ATOM 1765 C C . PHE B 1 77 ? 14.914 9.844 -10.664 1 96.69 77 PHE B C 1
ATOM 1767 O O . PHE B 1 77 ? 15.062 10.961 -10.164 1 96.69 77 PHE B O 1
ATOM 1774 N N . PRO B 1 78 ? 15.82 9.258 -11.359 1 96.94 78 PRO B N 1
ATOM 1775 C CA . PRO B 1 78 ? 15.75 8.047 -12.18 1 96.94 78 PRO B CA 1
ATOM 1776 C C . PRO B 1 78 ? 16.547 6.883 -11.594 1 96.94 78 PRO B C 1
ATOM 1778 O O . PRO B 1 78 ? 17.172 6.121 -12.328 1 96.94 78 PRO B O 1
ATOM 1781 N N . GLU B 1 79 ? 16.516 6.754 -10.281 1 95.94 79 GLU B N 1
ATOM 1782 C CA . GLU B 1 79 ? 17.281 5.691 -9.641 1 95.94 79 GLU B CA 1
ATOM 1783 C C . GLU B 1 79 ? 16.812 4.316 -10.094 1 95.94 79 GLU B C 1
ATOM 1785 O O . GLU B 1 79 ? 15.609 4.109 -10.312 1 95.94 79 GLU B O 1
ATOM 1790 N N . ARG B 1 80 ? 17.797 3.395 -10.203 1 97.38 80 ARG B N 1
ATOM 1791 C CA . ARG B 1 80 ? 17.516 1.99 -10.477 1 97.38 80 ARG B CA 1
ATOM 1792 C C . ARG B 1 80 ? 17.391 1.192 -9.188 1 97.38 80 ARG B C 1
ATOM 1794 O O . ARG B 1 80 ? 18.188 1.355 -8.266 1 97.38 80 ARG B O 1
ATOM 1801 N N . ILE B 1 81 ? 16.312 0.385 -9.148 1 98.38 81 ILE B N 1
ATOM 1802 C CA . ILE B 1 81 ? 16.078 -0.364 -7.918 1 98.38 81 ILE B CA 1
ATOM 1803 C C . ILE B 1 81 ? 15.898 -1.845 -8.242 1 98.38 81 ILE B C 1
ATOM 1805 O O . ILE B 1 81 ? 15.75 -2.219 -9.406 1 98.38 81 ILE B O 1
ATOM 1809 N N . GLU B 1 82 ? 16.047 -2.65 -7.199 1 98.5 82 GLU B N 1
ATOM 1810 C CA . GLU B 1 82 ? 15.711 -4.074 -7.234 1 98.5 82 GLU B CA 1
ATOM 1811 C C . GLU B 1 82 ? 14.789 -4.457 -6.086 1 98.5 82 GLU B C 1
ATOM 1813 O O . GLU B 1 82 ? 14.984 -4.012 -4.949 1 98.5 82 GLU B O 1
ATOM 1818 N N . VAL B 1 83 ? 13.82 -5.227 -6.418 1 98.69 83 VAL B N 1
ATOM 1819 C CA . VAL B 1 83 ? 12.938 -5.754 -5.379 1 98.69 83 VAL B CA 1
ATOM 1820 C C . VAL B 1 83 ? 13.383 -7.164 -4.992 1 98.69 83 VAL B C 1
ATOM 1822 O O . VAL B 1 83 ? 13.359 -8.078 -5.82 1 98.69 83 VAL B O 1
ATOM 1825 N N . GLY B 1 84 ? 13.812 -7.266 -3.713 1 98.56 84 GLY B N 1
ATOM 1826 C CA . GLY B 1 84 ? 14.07 -8.594 -3.172 1 98.56 84 GLY B CA 1
ATOM 1827 C C . GLY B 1 84 ? 12.805 -9.32 -2.752 1 98.56 84 GLY B C 1
ATOM 1828 O O . GLY B 1 84 ? 11.898 -8.719 -2.172 1 98.56 84 GLY B O 1
ATOM 1829 N N . LEU B 1 85 ? 12.805 -10.578 -3.039 1 98.44 85 LEU B N 1
ATOM 1830 C CA . LEU B 1 85 ? 11.617 -11.398 -2.816 1 98.44 85 LEU B CA 1
ATOM 1831 C C . LEU B 1 85 ? 11.977 -12.695 -2.088 1 98.44 85 LEU B C 1
ATOM 1833 O O . LEU B 1 85 ? 12.969 -13.344 -2.426 1 98.44 85 LEU B O 1
ATOM 1837 N N . ARG B 1 86 ? 11.203 -12.945 -1.057 1 98.5 86 ARG B N 1
ATOM 1838 C CA . ARG B 1 86 ? 11.219 -14.258 -0.414 1 98.5 86 ARG B CA 1
ATOM 1839 C C . ARG B 1 86 ? 9.828 -14.633 0.098 1 98.5 86 ARG B C 1
ATOM 1841 O O . ARG B 1 86 ? 8.906 -13.812 0.065 1 98.5 86 ARG B O 1
ATOM 1848 N N . VAL B 1 87 ? 9.633 -15.906 0.454 1 98.69 87 VAL B N 1
ATOM 1849 C CA . VAL B 1 87 ? 8.383 -16.406 1.024 1 98.69 87 VAL B CA 1
ATOM 1850 C C . VAL B 1 87 ? 8.602 -16.812 2.48 1 98.69 87 VAL B C 1
ATOM 1852 O O . VAL B 1 87 ? 9.531 -17.562 2.785 1 98.69 87 VAL B O 1
ATOM 1855 N N . SER B 1 88 ? 7.762 -16.234 3.354 1 98.19 88 SER B N 1
ATOM 1856 C CA . SER B 1 88 ? 7.906 -16.547 4.77 1 98.19 88 SER B CA 1
ATOM 1857 C C . SER B 1 88 ? 6.922 -17.641 5.195 1 98.19 88 SER B C 1
ATOM 1859 O O . SER B 1 88 ? 7.152 -18.344 6.18 1 98.19 88 SER B O 1
ATOM 1861 N N . LYS B 1 89 ? 5.773 -17.719 4.559 1 98.31 89 LYS B N 1
ATOM 1862 C CA . LYS B 1 89 ? 4.742 -18.719 4.832 1 98.31 89 LYS B CA 1
ATOM 1863 C C . LYS B 1 89 ? 4.125 -19.234 3.539 1 98.31 89 LYS B C 1
ATOM 1865 O O . LYS B 1 89 ? 3.674 -18.453 2.699 1 98.31 89 LYS B O 1
ATOM 1870 N N . LEU B 1 90 ? 4.16 -20.5 3.402 1 98.5 90 LEU B N 1
ATOM 1871 C CA . LEU B 1 90 ? 3.527 -21.172 2.271 1 98.5 90 LEU B CA 1
ATOM 1872 C C . LEU B 1 90 ? 2.469 -22.156 2.748 1 98.5 90 LEU B C 1
ATOM 1874 O O . LEU B 1 90 ? 2.795 -23.281 3.15 1 98.5 90 LEU B O 1
ATOM 1878 N N . GLY B 1 91 ? 1.226 -21.719 2.695 1 98.06 91 GLY B N 1
ATOM 1879 C CA . GLY B 1 91 ? 0.109 -22.547 3.125 1 98.06 91 GLY B CA 1
ATOM 1880 C C . GLY B 1 91 ? -0.478 -23.375 2.004 1 98.06 91 GLY B C 1
ATOM 1881 O O . GLY B 1 91 ? 0.144 -23.547 0.952 1 98.06 91 GLY B O 1
ATOM 1882 N N . ASN B 1 92 ? -1.668 -23.922 2.277 1 98.5 92 ASN B N 1
ATOM 1883 C CA . ASN B 1 92 ? -2.342 -24.719 1.263 1 98.5 92 ASN B CA 1
ATOM 1884 C C . ASN B 1 92 ? -2.877 -23.859 0.125 1 98.5 92 ASN B C 1
ATOM 1886 O O . ASN B 1 92 ? -2.662 -24.172 -1.049 1 98.5 92 ASN B O 1
ATOM 1890 N N . SER B 1 93 ? -3.594 -22.75 0.522 1 98.56 93 SER B N 1
ATOM 1891 C CA . SER B 1 93 ? -4.195 -21.875 -0.49 1 98.56 93 SER B CA 1
ATOM 1892 C C . SER B 1 93 ? -3.611 -20.469 -0.433 1 98.56 93 SER B C 1
ATOM 1894 O O . SER B 1 93 ? -3.971 -19.609 -1.24 1 98.56 93 SER B O 1
ATOM 1896 N N . SER B 1 94 ? -2.684 -20.25 0.543 1 98.62 94 SER B N 1
ATOM 1897 C CA . SER B 1 94 ? -2.201 -18.891 0.739 1 98.62 94 SER B CA 1
ATOM 1898 C C . SER B 1 94 ? -0.68 -18.859 0.825 1 98.62 94 SER B C 1
ATOM 1900 O O . SER B 1 94 ? -0.042 -19.859 1.122 1 98.62 94 SER B O 1
ATOM 1902 N N . VAL B 1 95 ? -0.162 -17.688 0.521 1 98.69 95 VAL B N 1
ATOM 1903 C CA . VAL B 1 95 ? 1.275 -17.453 0.606 1 98.69 95 VAL B CA 1
ATOM 1904 C C . VAL B 1 95 ? 1.54 -16.047 1.123 1 98.69 95 VAL B C 1
ATOM 1906 O O . VAL B 1 95 ? 0.861 -15.094 0.727 1 98.69 95 VAL B O 1
ATOM 1909 N N . GLN B 1 96 ? 2.479 -15.914 2.018 1 98.69 96 GLN B N 1
ATOM 1910 C CA . GLN B 1 96 ? 2.975 -14.617 2.473 1 98.69 96 GLN B CA 1
ATOM 1911 C C . GLN B 1 96 ? 4.363 -14.328 1.911 1 98.69 96 GLN B C 1
ATOM 1913 O O . GLN B 1 96 ? 5.32 -15.047 2.219 1 98.69 96 GLN B O 1
ATOM 1918 N N . TYR B 1 97 ? 4.414 -13.281 1.141 1 98.56 97 TYR B N 1
ATOM 1919 C CA . TYR B 1 97 ? 5.684 -12.781 0.623 1 98.56 97 TYR B CA 1
ATOM 1920 C C . TYR B 1 97 ? 6.277 -11.734 1.558 1 98.56 97 TYR B C 1
ATOM 1922 O O . TYR B 1 97 ? 5.551 -10.906 2.117 1 98.56 97 TYR B O 1
ATOM 1930 N N . GLU B 1 98 ? 7.586 -11.758 1.689 1 98.38 98 GLU B N 1
ATOM 1931 C CA . GLU B 1 98 ? 8.375 -10.641 2.197 1 98.38 98 GLU B CA 1
ATOM 1932 C C . GLU B 1 98 ? 9.18 -9.977 1.082 1 98.38 98 GLU B C 1
ATOM 1934 O O . GLU B 1 98 ? 9.828 -10.664 0.291 1 98.38 98 GLU B O 1
ATOM 1939 N N . LEU B 1 99 ? 9.062 -8.688 1.015 1 98.44 99 LEU B N 1
ATOM 1940 C CA . LEU B 1 99 ? 9.711 -7.941 -0.06 1 98.44 99 LEU B CA 1
ATOM 1941 C C . LEU B 1 99 ? 10.516 -6.777 0.499 1 98.44 99 LEU B C 1
ATOM 1943 O O . LEU B 1 99 ? 10.195 -6.242 1.562 1 98.44 99 LEU B O 1
ATOM 1947 N N . ALA B 1 100 ? 11.523 -6.43 -0.212 1 98.62 100 ALA B N 1
ATOM 1948 C CA . ALA B 1 100 ? 12.336 -5.262 0.123 1 98.62 100 ALA B CA 1
ATOM 1949 C C . ALA B 1 100 ? 12.844 -4.566 -1.137 1 98.62 100 ALA B C 1
ATOM 1951 O O . ALA B 1 100 ? 13.102 -5.219 -2.152 1 98.62 100 ALA B O 1
ATOM 1952 N N . ILE B 1 101 ? 12.945 -3.293 -1.071 1 98.69 101 ILE B N 1
ATOM 1953 C CA . ILE B 1 101 ? 13.43 -2.498 -2.195 1 98.69 101 ILE B CA 1
ATOM 1954 C C . ILE B 1 101 ? 14.844 -2.008 -1.914 1 98.69 101 ILE B C 1
ATOM 1956 O O . ILE B 1 101 ? 15.102 -1.382 -0.882 1 98.69 101 ILE B O 1
ATOM 1960 N N . PHE B 1 102 ? 15.719 -2.25 -2.842 1 98.44 102 PHE B N 1
ATOM 1961 C CA . PHE B 1 102 ? 17.109 -1.838 -2.766 1 98.44 102 PHE B CA 1
ATOM 1962 C C . PHE B 1 102 ? 17.469 -0.919 -3.928 1 98.44 102 PHE B C 1
ATOM 1964 O O . PHE B 1 102 ? 17.062 -1.163 -5.066 1 98.44 102 PHE B O 1
ATOM 1971 N N . LYS B 1 103 ? 18.188 0.105 -3.604 1 97.31 103 LYS B N 1
ATOM 1972 C CA . LYS B 1 103 ? 18.875 0.778 -4.699 1 97.31 103 LYS B CA 1
ATOM 1973 C C . LYS B 1 103 ? 19.953 -0.12 -5.309 1 97.31 103 LYS B C 1
ATOM 1975 O O . LYS B 1 103 ? 20.562 -0.919 -4.602 1 97.31 103 LYS B O 1
ATOM 1980 N N . GLN B 1 104 ? 20.078 0.027 -6.59 1 95.5 104 GLN B N 1
ATOM 1981 C CA . GLN B 1 104 ? 21.078 -0.796 -7.254 1 95.5 104 GLN B CA 1
ATOM 1982 C C . GLN B 1 104 ? 22.438 -0.64 -6.586 1 95.5 104 GLN B C 1
ATOM 1984 O O . GLN B 1 104 ? 22.922 0.48 -6.395 1 95.5 104 GLN B O 1
ATOM 1989 N N . GLY B 1 105 ? 23.016 -1.731 -6.152 1 93.81 105 GLY B N 1
ATOM 1990 C CA . GLY B 1 105 ? 24.359 -1.749 -5.578 1 93.81 105 GLY B CA 1
ATOM 1991 C C . GLY B 1 105 ? 24.359 -1.564 -4.07 1 93.81 105 GLY B C 1
ATOM 1992 O O . GLY B 1 105 ? 25.406 -1.644 -3.432 1 93.81 105 GLY B O 1
ATOM 1993 N N . GLU B 1 106 ? 23.203 -1.29 -3.479 1 95.88 106 GLU B N 1
ATOM 1994 C CA . GLU B 1 106 ? 23.125 -1.084 -2.037 1 95.88 106 GLU B CA 1
ATOM 1995 C C . GLU B 1 106 ? 22.688 -2.355 -1.321 1 95.88 106 GLU B C 1
ATOM 1997 O O . GLU B 1 106 ? 21.859 -3.107 -1.839 1 95.88 106 GLU B O 1
ATOM 2002 N N . ASP B 1 107 ? 23.141 -2.502 -0.098 1 96.56 107 ASP B N 1
ATOM 2003 C CA . ASP B 1 107 ? 22.859 -3.719 0.654 1 96.56 107 ASP B CA 1
ATOM 2004 C C . ASP B 1 107 ? 21.672 -3.514 1.603 1 96.56 107 ASP B C 1
ATOM 2006 O O . ASP B 1 107 ? 20.984 -4.469 1.95 1 96.56 107 ASP B O 1
ATOM 2010 N N . GLU B 1 108 ? 21.484 -2.273 2.035 1 96.94 108 GLU B N 1
ATOM 2011 C CA . GLU B 1 108 ? 20.406 -1.982 2.961 1 96.94 108 GLU B CA 1
ATOM 2012 C C . GLU B 1 108 ? 19.141 -1.568 2.213 1 96.94 108 GLU B C 1
ATOM 2014 O O . GLU B 1 108 ? 19.203 -0.802 1.25 1 96.94 108 GLU B O 1
ATOM 2019 N N . ALA B 1 109 ? 18.047 -2.088 2.623 1 98.31 109 ALA B N 1
ATOM 2020 C CA . ALA B 1 109 ? 16.781 -1.802 1.97 1 98.31 109 ALA B CA 1
ATOM 2021 C C . ALA B 1 109 ? 16.312 -0.374 2.258 1 98.31 109 ALA B C 1
ATOM 2023 O O . ALA B 1 109 ? 16.516 0.137 3.361 1 98.31 109 ALA B O 1
ATOM 2024 N N . CYS B 1 110 ? 15.656 0.203 1.292 1 97.81 110 CYS B N 1
ATOM 2025 C CA . CYS B 1 110 ? 15.008 1.501 1.462 1 97.81 110 CYS B CA 1
ATOM 2026 C C . CYS B 1 110 ? 13.594 1.34 2.014 1 97.81 110 CYS B C 1
ATOM 2028 O O . CYS B 1 110 ? 13.023 2.289 2.553 1 97.81 110 CYS B O 1
ATOM 2030 N N . ALA B 1 111 ? 13.031 0.246 1.795 1 98.44 111 ALA B N 1
ATOM 2031 C CA . ALA B 1 111 ? 11.695 -0.117 2.26 1 98.44 111 ALA B CA 1
ATOM 2032 C C . ALA B 1 111 ? 11.523 -1.633 2.305 1 98.44 111 ALA B C 1
ATOM 2034 O O . ALA B 1 111 ? 12.227 -2.365 1.606 1 98.44 111 ALA B O 1
ATOM 2035 N N . ALA B 1 112 ? 10.609 -2.062 3.119 1 98.62 112 ALA B N 1
ATOM 2036 C CA . ALA B 1 112 ? 10.297 -3.486 3.215 1 98.62 112 ALA B CA 1
ATOM 2037 C C . ALA B 1 112 ? 8.836 -3.703 3.602 1 98.62 112 ALA B C 1
ATOM 2039 O O . ALA B 1 112 ? 8.242 -2.879 4.301 1 98.62 112 ALA B O 1
ATOM 2040 N N . GLY B 1 113 ? 8.328 -4.82 3.131 1 97.75 113 GLY B N 1
ATOM 2041 C CA . GLY B 1 113 ? 6.922 -5.047 3.42 1 97.75 113 GLY B CA 1
ATOM 2042 C C . GLY B 1 113 ? 6.5 -6.492 3.232 1 97.75 113 GLY B C 1
ATOM 2043 O O . GLY B 1 113 ? 7.348 -7.371 3.053 1 97.75 113 GLY B O 1
ATOM 2044 N N . ARG B 1 114 ? 5.25 -6.641 3.412 1 98.12 114 ARG B N 1
ATOM 2045 C CA . ARG B 1 114 ? 4.598 -7.941 3.289 1 98.12 114 ARG B CA 1
ATOM 2046 C C . ARG B 1 114 ? 3.463 -7.891 2.271 1 98.12 114 ARG B C 1
ATOM 2048 O O . ARG B 1 114 ? 2.826 -6.848 2.1 1 98.12 114 ARG B O 1
ATOM 2055 N N . PHE B 1 115 ? 3.283 -8.938 1.666 1 97.94 115 PHE B N 1
ATOM 2056 C CA . PHE B 1 115 ? 2.285 -9.141 0.623 1 97.94 115 PHE B CA 1
ATOM 2057 C C . PHE B 1 115 ? 1.691 -10.539 0.703 1 97.94 115 PHE B C 1
ATOM 2059 O O . PHE B 1 115 ? 2.424 -11.531 0.664 1 97.94 115 PHE B O 1
ATOM 2066 N N . VAL B 1 116 ? 0.295 -10.656 0.843 1 98.69 116 VAL B N 1
ATOM 2067 C CA . VAL B 1 116 ? -0.299 -11.977 1.021 1 98.69 116 VAL B CA 1
ATOM 2068 C C . VAL B 1 116 ? -1.282 -12.258 -0.114 1 98.69 116 VAL B C 1
ATOM 2070 O O . VAL B 1 116 ? -2.193 -11.461 -0.364 1 98.69 116 VAL B O 1
ATOM 2073 N N . HIS B 1 117 ? -1.117 -13.375 -0.758 1 98.56 117 HIS B N 1
ATOM 2074 C CA . HIS B 1 117 ? -2.07 -13.883 -1.735 1 98.56 117 HIS B CA 1
ATOM 2075 C C . HIS B 1 117 ? -2.885 -15.039 -1.161 1 98.56 117 HIS B C 1
ATOM 2077 O O . HIS B 1 117 ? -2.344 -15.898 -0.457 1 98.56 117 HIS B O 1
ATOM 2083 N N . VAL B 1 118 ? -4.109 -15.055 -1.471 1 98.5 118 VAL B N 1
ATOM 2084 C CA . VAL B 1 118 ? -4.922 -16.266 -1.426 1 98.5 118 VAL B CA 1
ATOM 2085 C C . VAL B 1 118 ? -5.305 -16.688 -2.844 1 98.5 118 VAL B C 1
ATOM 2087 O O . VAL B 1 118 ? -5.855 -15.883 -3.605 1 98.5 118 VAL B O 1
ATOM 2090 N N . PHE B 1 119 ? -5.02 -17.906 -3.146 1 98.38 119 PHE B N 1
ATOM 2091 C CA . PHE B 1 119 ? -5.363 -18.406 -4.473 1 98.38 119 PHE B CA 1
ATOM 2092 C C . PHE B 1 119 ? -6.785 -18.953 -4.492 1 98.38 119 PHE B C 1
ATOM 2094 O O . PHE B 1 119 ? -7.18 -19.703 -3.598 1 98.38 119 PHE B O 1
ATOM 2101 N N . VAL B 1 120 ? -7.508 -18.547 -5.539 1 97.5 120 VAL B N 1
ATOM 2102 C CA . VAL B 1 120 ? -8.914 -18.922 -5.637 1 97.5 120 VAL B CA 1
ATOM 2103 C C . VAL B 1 120 ? -9.219 -19.438 -7.043 1 97.5 120 VAL B C 1
ATOM 2105 O O . VAL B 1 120 ? -8.484 -19.141 -7.988 1 97.5 120 VAL B O 1
ATOM 2108 N N . ASP B 1 121 ? -10.281 -20.188 -7.109 1 97.31 121 ASP B N 1
ATOM 2109 C CA . ASP B 1 121 ? -10.867 -20.531 -8.406 1 97.31 121 ASP B CA 1
ATOM 2110 C C . ASP B 1 121 ? -11.445 -19.281 -9.086 1 97.31 121 ASP B C 1
ATOM 2112 O O . ASP B 1 121 ? -12.25 -18.562 -8.492 1 97.31 121 ASP B O 1
ATOM 2116 N N . ARG B 1 122 ? -11.031 -19.094 -10.281 1 93.88 122 ARG B N 1
ATOM 2117 C CA . ARG B 1 122 ? -11.367 -17.875 -11.016 1 93.88 122 ARG B CA 1
ATOM 2118 C C . ARG B 1 122 ? -12.875 -17.703 -11.117 1 93.88 122 ARG B C 1
ATOM 2120 O O . ARG B 1 122 ? -13.383 -16.578 -11.039 1 93.88 122 ARG B O 1
ATOM 2127 N N . ALA B 1 123 ? -13.641 -18.719 -11.289 1 93.62 123 ALA B N 1
ATOM 2128 C CA . ALA B 1 123 ? -15.078 -18.672 -11.523 1 93.62 123 ALA B CA 1
ATOM 2129 C C . ALA B 1 123 ? -15.844 -18.484 -10.211 1 93.62 123 ALA B C 1
ATOM 2131 O O . ALA B 1 123 ? -16.797 -17.703 -10.148 1 93.62 123 ALA B O 1
ATOM 2132 N N . SER B 1 124 ? -15.391 -19.125 -9.164 1 94.75 124 SER B N 1
ATOM 2133 C CA . SER B 1 124 ? -16.172 -19.172 -7.934 1 94.75 124 SER B CA 1
ATOM 2134 C C . SER B 1 124 ? -15.594 -18.219 -6.883 1 94.75 124 SER B C 1
ATOM 2136 O O . SER B 1 124 ? -16.25 -17.938 -5.879 1 94.75 124 SER B O 1
ATOM 2138 N N . ASN B 1 125 ? -14.391 -17.875 -6.988 1 93.81 125 ASN B N 1
ATOM 2139 C CA . ASN B 1 125 ? -13.648 -17.062 -6.027 1 93.81 125 ASN B CA 1
ATOM 2140 C C . ASN B 1 125 ? -13.453 -17.797 -4.703 1 93.81 125 ASN B C 1
ATOM 2142 O O . ASN B 1 125 ? -13.258 -17.172 -3.662 1 93.81 125 ASN B O 1
ATOM 2146 N N . ARG B 1 126 ? -13.57 -19.125 -4.785 1 96.5 126 ARG B N 1
ATOM 2147 C CA . ARG B 1 126 ? -13.328 -19.938 -3.592 1 96.5 126 ARG B CA 1
ATOM 2148 C C . ARG B 1 126 ? -11.875 -20.391 -3.52 1 96.5 126 ARG B C 1
ATOM 2150 O O . ARG B 1 126 ? -11.266 -20.719 -4.539 1 96.5 126 ARG B O 1
ATOM 2157 N N . PRO B 1 127 ? -11.383 -20.422 -2.312 1 97.88 127 PRO B N 1
ATOM 2158 C CA . PRO B 1 127 ? -9.984 -20.828 -2.166 1 97.88 127 PRO B CA 1
ATOM 2159 C C . PRO B 1 127 ? -9.711 -22.234 -2.711 1 97.88 127 PRO B C 1
ATOM 2161 O O . PRO B 1 127 ? -10.539 -23.125 -2.557 1 97.88 127 PRO B O 1
ATOM 2164 N N . VAL B 1 128 ? -8.641 -22.406 -3.336 1 98.25 128 VAL B N 1
ATOM 2165 C CA . VAL B 1 128 ? -8.18 -23.703 -3.838 1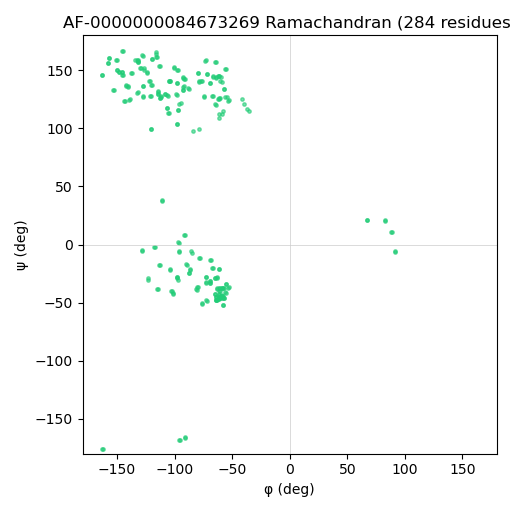 98.25 128 VAL B CA 1
ATOM 2166 C C . VAL B 1 128 ? -6.727 -23.922 -3.438 1 98.25 128 VAL B C 1
ATOM 2168 O O . VAL B 1 128 ? -5.996 -22.969 -3.166 1 98.25 128 VAL B O 1
ATOM 2171 N N . PRO B 1 129 ? -6.328 -25.156 -3.416 1 98.31 129 PRO B N 1
ATOM 2172 C CA . PRO B 1 129 ? -4.898 -25.391 -3.203 1 98.31 129 PRO B CA 1
ATOM 2173 C C . PRO B 1 129 ? -4.031 -24.734 -4.281 1 98.31 129 PRO B C 1
ATOM 2175 O O . PRO B 1 129 ? -4.418 -24.703 -5.453 1 98.31 129 PRO B O 1
ATOM 2178 N N . ILE B 1 130 ? -2.895 -24.266 -3.846 1 98.25 130 ILE B N 1
ATOM 2179 C CA . ILE B 1 130 ? -1.946 -23.719 -4.812 1 98.25 130 ILE B CA 1
ATOM 2180 C C . ILE B 1 130 ? -1.533 -24.797 -5.801 1 98.25 130 ILE B C 1
ATOM 2182 O O . ILE B 1 130 ? -1.066 -25.859 -5.402 1 98.25 130 ILE B O 1
ATOM 2186 N N . PRO B 1 131 ? -1.699 -24.5 -7.102 1 97.12 131 PRO B N 1
ATOM 2187 C CA . PRO B 1 131 ? -1.292 -25.5 -8.094 1 97.12 131 PRO B CA 1
ATOM 2188 C C . PRO B 1 131 ? 0.167 -25.922 -7.938 1 97.12 131 PRO B C 1
ATOM 2190 O O . PRO B 1 131 ? 1.016 -25.094 -7.57 1 97.12 131 PRO B O 1
ATOM 2193 N N . GLU B 1 132 ? 0.447 -27.094 -8.312 1 97.12 132 GLU B N 1
ATOM 2194 C CA . GLU B 1 132 ? 1.733 -27.719 -8.031 1 97.12 132 GLU B CA 1
ATOM 2195 C C . GLU B 1 132 ? 2.883 -26.938 -8.648 1 97.12 132 GLU B C 1
ATOM 2197 O O . GLU B 1 132 ? 3.91 -26.719 -8 1 97.12 132 GLU B O 1
ATOM 2202 N N . THR B 1 133 ? 2.756 -26.531 -9.883 1 96.81 133 THR B N 1
ATOM 2203 C CA . THR B 1 133 ? 3.824 -25.797 -10.547 1 96.81 133 THR B CA 1
ATOM 2204 C C . THR B 1 133 ? 4.102 -24.484 -9.828 1 96.81 133 THR B C 1
ATOM 2206 O O . THR B 1 133 ? 5.262 -24.109 -9.641 1 96.81 133 THR B O 1
ATOM 2209 N N . LEU B 1 134 ? 3.039 -23.812 -9.445 1 97.5 134 LEU B N 1
ATOM 2210 C CA . LEU B 1 134 ? 3.172 -22.578 -8.664 1 97.5 134 LEU B CA 1
ATOM 2211 C C . LEU B 1 134 ? 3.805 -22.859 -7.309 1 97.5 134 LEU B C 1
ATOM 2213 O O . LEU B 1 134 ? 4.688 -22.125 -6.863 1 97.5 134 LEU B O 1
ATOM 2217 N N . ARG B 1 135 ? 3.344 -23.875 -6.691 1 98.31 135 ARG B N 1
ATOM 2218 C CA . ARG B 1 135 ? 3.859 -24.234 -5.375 1 98.31 135 ARG B CA 1
ATOM 2219 C C . ARG B 1 135 ? 5.359 -24.516 -5.43 1 98.31 135 ARG B C 1
ATOM 2221 O O . ARG B 1 135 ? 6.105 -24.078 -4.551 1 98.31 135 ARG B O 1
ATOM 2228 N N . GLN B 1 136 ? 5.805 -25.234 -6.402 1 98.38 136 GLN B N 1
ATOM 2229 C CA . GLN B 1 136 ? 7.223 -25.531 -6.559 1 98.38 136 GLN B CA 1
ATOM 2230 C C . GLN B 1 136 ? 8.047 -24.266 -6.746 1 98.38 136 GLN B C 1
ATOM 2232 O O . GLN B 1 136 ? 9.117 -24.109 -6.152 1 98.38 136 GLN B O 1
ATOM 2237 N N . ALA B 1 137 ? 7.562 -23.422 -7.605 1 98.44 137 ALA B N 1
ATOM 2238 C CA . ALA B 1 137 ? 8.242 -22.141 -7.816 1 98.44 137 ALA B CA 1
ATOM 2239 C C . ALA B 1 137 ? 8.344 -21.344 -6.52 1 98.44 137 ALA B C 1
ATOM 2241 O O . ALA B 1 137 ? 9.391 -20.797 -6.203 1 98.44 137 ALA B O 1
ATOM 2242 N N . LEU B 1 138 ? 7.242 -21.312 -5.773 1 98.62 138 LEU B N 1
ATOM 2243 C CA . LEU B 1 138 ? 7.188 -20.547 -4.535 1 98.62 138 LEU B CA 1
ATOM 2244 C C . LEU B 1 138 ? 8.078 -21.188 -3.469 1 98.62 138 LEU B C 1
ATOM 2246 O O . LEU B 1 138 ? 8.68 -20.469 -2.656 1 98.62 138 LEU B O 1
ATOM 2250 N N . ALA B 1 139 ? 8.195 -22.469 -3.473 1 98.44 139 ALA B N 1
ATOM 2251 C CA . ALA B 1 139 ? 9.016 -23.188 -2.502 1 98.44 139 ALA B CA 1
ATOM 2252 C C . ALA B 1 139 ? 10.484 -22.797 -2.641 1 98.44 139 ALA B C 1
ATOM 2254 O O . ALA B 1 139 ? 11.234 -22.797 -1.656 1 98.44 139 ALA B O 1
ATOM 2255 N N . ARG B 1 140 ? 10.867 -22.438 -3.82 1 98.19 140 ARG B N 1
ATOM 2256 C CA . ARG B 1 140 ? 12.242 -22.016 -4.062 1 98.19 140 ARG B CA 1
ATOM 2257 C C . ARG B 1 140 ? 12.539 -20.703 -3.332 1 98.19 140 ARG B C 1
ATOM 2259 O O . ARG B 1 140 ? 13.703 -20.375 -3.115 1 98.19 140 ARG B O 1
ATOM 2266 N N . LEU B 1 141 ? 11.516 -19.969 -2.979 1 98.38 141 LEU B N 1
ATOM 2267 C CA . LEU B 1 141 ? 11.672 -18.656 -2.355 1 98.38 141 LEU B CA 1
ATOM 2268 C C . LEU B 1 141 ? 11.586 -18.766 -0.837 1 98.38 141 LEU B C 1
ATOM 2270 O O . LEU B 1 141 ? 11.766 -17.781 -0.13 1 98.38 141 LEU B O 1
ATOM 2274 N N . LEU B 1 142 ? 11.281 -19.938 -0.271 1 97.94 142 LEU B N 1
ATOM 2275 C CA . LEU B 1 142 ? 11.023 -20.094 1.156 1 97.94 142 LEU B CA 1
ATOM 2276 C C . LEU B 1 142 ? 12.273 -19.797 1.972 1 97.94 142 LEU B C 1
ATOM 2278 O O . LEU B 1 142 ? 13.344 -20.328 1.688 1 97.94 142 LEU B O 1
ATOM 2282 N N . ARG B 1 143 ? 12.133 -18.828 2.83 1 92.56 143 ARG B N 1
ATOM 2283 C CA . ARG B 1 143 ? 13.164 -18.484 3.805 1 92.56 143 ARG B CA 1
ATOM 2284 C C . ARG B 1 143 ? 12.555 -18.203 5.172 1 92.56 143 ARG B C 1
ATOM 2286 O O . ARG B 1 143 ? 11.469 -17.609 5.262 1 92.56 143 ARG B O 1
ATOM 2293 N N . ASP B 1 144 ? 13.32 -18.531 6.293 1 82.19 144 ASP B N 1
ATOM 2294 C CA . ASP B 1 144 ? 12.875 -18.266 7.656 1 82.19 144 ASP B CA 1
ATOM 2295 C C . ASP B 1 144 ? 13.094 -16.797 8.031 1 82.19 144 ASP B C 1
ATOM 2297 O O . ASP B 1 144 ? 14.047 -16.172 7.578 1 82.19 144 ASP B O 1
#

Organism: Aquipseudomonas alcaligenes (strain ATCC 14909 / DSM 50342 / CCUG 1425 / JCM 20561 / NBRC 14159 / NCIMB 9945 / NCTC 10367 / 1577) (NCBI:txid1215092)

Secondary structure (DSSP, 8-state):
------BGGG-SEEEEEE--GGGB-TTSSB-HHHHHHHHHHHHHHHHHHTT---TTT-SEEEEEEEEEEEE-S---TT-EEEEEEEEEEE-SSEEEEEEEEEETT-SB-SEEEEEEEEEEETTT--B-PPPHHHHHHHHTTB--/------BGGG-SEEEEEE--GGGB-TTSSB-HHHHHHHHHHHHHHHHHHTT---TTT-SEEEEEEEEEEEE-S---TT-EEEEEEEEEEE-SSEEEEEEEEEETT-SB-SEEEEEEEEEEETTT--B-PPPHHHHHHHHTTB--

Sequence (288 aa):
MSQPEHLRSDYVHFQPITTRWHDNDLYGHVNNVVYYGFFDSAVNTYLIEVGGLDIHEGEVIGFVVSSSCDYFASIAFPERIEVGLRVSKLGNSSVQYELAIFKQGEDEACAAGRFVHVFVDRASNRPVPIPETLRQALARLLRDMSQPEHLRSDYVHFQPITTRWHDNDLYGHVNNVVYYGFFDSAVNTYLIEVGGLDIHEGEVIGFVVSSSCDYFASIAFPERIEVGLRVSKLGNSSVQYELAIFKQGEDEACAAGRFVHVFVDRASNRPVPIPETLRQALARLLRD